Protein AF-A0A933NDQ2-F1 (afdb_monomer)

Foldseek 3Di:
DDDDDDDDDDDDDDDDDDDDDDDDDDDDDDDDDDDDDDDDDDDDDDDPPDDDDPVVVVVVVVVPDDPVVCVVVVVPPPPDDPQDQFDVLFDGEPLVLLQFKFQQAAQLQLLRQQLSLQCQLAVACEDVFHLFPHWDDDPFFIWTAFPQGDTDTFGPVLLVLLLVLRRMGGDHPVSVSSSSVLLSLLLRLCQQQPPPPDDPPSDDSNNSSVSSRRHDDNQRNNLSSVQQLQKAWDDLVCLLHAQWKWFAASRGIWTGGNQWTRDRSDTHHHPPPPSPTPTMIGGHGPVRSVVCVPRGRPDDRDDPGDPPPPPPD

Mean predicted aligned error: 15.54 Å

Sequence (313 aa):
MMRISSSSRQPAALQGTEGASVAREPSQTSTTGLEIPPQRVEHPVVDTHTTRHPLEAMWSYAQKASPVAAVVLGTTLLFCGCATKPLPGGVAPNVAIVKSWSQGQAGNCVTVASLKAAQTVFPELAGTNGVLAACSEDAAGFDIVMRDGFACRVTKDEVKVAGRESGFNVWSKDKSKNAVLLYAACAKRAQVEGNDSAGPNEMDFKKACRSLNDGEWEEEGLSRLGLAALCRSIEIGDAKKYSAVVVCNGTHAWFVTGGYGDTYGMIRELGKERWNAYSATALLTPEQAAANPKAEPVFAPLPPPSPNIPHNF

Structure (mmCIF, N/CA/C/O backbone):
data_AF-A0A933NDQ2-F1
#
_entry.id   AF-A0A933NDQ2-F1
#
loop_
_atom_site.group_PDB
_atom_site.id
_atom_site.type_symbol
_atom_site.label_atom_id
_atom_site.label_alt_id
_atom_site.label_comp_id
_atom_site.label_asym_id
_atom_site.label_entity_id
_atom_site.label_seq_id
_atom_site.pdbx_PDB_ins_code
_atom_site.Cartn_x
_atom_site.Cartn_y
_atom_site.Cartn_z
_atom_site.occupancy
_atom_site.B_iso_or_equiv
_atom_site.auth_seq_id
_atom_site.auth_comp_id
_atom_site.auth_asym_id
_atom_site.auth_atom_id
_atom_site.pdbx_PDB_model_num
ATOM 1 N N . MET A 1 1 ? -30.717 7.293 -44.481 1.00 47.31 1 MET A N 1
ATOM 2 C CA . MET A 1 1 ? -30.609 8.534 -45.275 1.00 47.31 1 MET A CA 1
ATOM 3 C C . MET A 1 1 ? -31.152 9.677 -44.425 1.00 47.31 1 MET A C 1
ATOM 5 O O . MET A 1 1 ? -32.353 9.859 -44.381 1.00 47.31 1 MET A O 1
ATOM 9 N N . MET A 1 2 ? -30.293 10.362 -43.665 1.00 37.25 2 MET A N 1
ATOM 10 C CA . MET A 1 2 ? -30.538 11.705 -43.117 1.00 37.25 2 MET A CA 1
ATOM 11 C C . MET A 1 2 ? -29.222 12.200 -42.507 1.00 37.25 2 MET A C 1
ATOM 13 O O . MET A 1 2 ? -28.715 11.628 -41.548 1.00 37.25 2 MET A O 1
ATOM 17 N N . ARG A 1 3 ? -28.634 13.208 -43.156 1.00 40.09 3 ARG A N 1
ATOM 18 C CA . ARG A 1 3 ? -27.529 14.030 -42.656 1.00 40.09 3 ARG A CA 1
ATOM 19 C C . ARG A 1 3 ? -28.139 15.154 -41.829 1.00 40.09 3 ARG A C 1
ATOM 21 O O . ARG A 1 3 ? -29.050 15.795 -42.343 1.00 40.09 3 ARG A O 1
ATOM 28 N N . ILE A 1 4 ? -27.569 15.474 -40.671 1.00 44.88 4 ILE A N 1
ATOM 29 C CA . ILE A 1 4 ? -27.528 16.858 -40.182 1.00 44.88 4 ILE A CA 1
ATOM 30 C C . ILE A 1 4 ? -26.127 17.115 -39.618 1.00 44.88 4 ILE A C 1
ATOM 32 O O . ILE A 1 4 ? -25.535 16.273 -38.949 1.00 44.88 4 ILE A O 1
ATOM 36 N N . SER A 1 5 ? -25.596 18.260 -40.025 1.00 35.59 5 SER A N 1
ATOM 37 C CA . SER A 1 5 ? -24.213 18.705 -39.975 1.00 35.59 5 SER A CA 1
ATOM 38 C C . SER A 1 5 ? -23.957 19.624 -38.779 1.00 35.59 5 SER A C 1
ATOM 40 O O . SER A 1 5 ? -24.833 20.391 -38.397 1.00 35.59 5 SER A O 1
ATOM 42 N N . SER A 1 6 ? -22.721 19.555 -38.275 1.00 39.84 6 SER A N 1
ATOM 43 C CA . SER A 1 6 ? -21.846 20.636 -37.784 1.00 39.84 6 SER A CA 1
ATOM 44 C C . SER A 1 6 ? -22.440 21.865 -37.079 1.00 39.84 6 SER A C 1
ATOM 46 O O . SER A 1 6 ? -23.136 22.675 -37.688 1.00 39.84 6 SER A O 1
ATOM 48 N N . SER A 1 7 ? -21.909 22.157 -35.889 1.00 38.44 7 SER A N 1
ATOM 49 C CA . SER A 1 7 ? -21.669 23.542 -35.469 1.00 38.44 7 SER A CA 1
ATOM 50 C C . SER A 1 7 ? -20.389 23.645 -34.637 1.00 38.44 7 SER A C 1
ATOM 52 O O . SER A 1 7 ? -20.366 23.367 -33.442 1.00 38.44 7 SER A O 1
ATOM 54 N N . SER A 1 8 ? -19.330 24.082 -35.311 1.00 39.50 8 SER A N 1
ATOM 55 C CA . SER A 1 8 ? -18.086 24.630 -34.776 1.00 39.50 8 SER A CA 1
ATOM 56 C C . SER A 1 8 ? -18.310 26.022 -34.171 1.00 39.50 8 SER A C 1
ATOM 58 O O . SER A 1 8 ? -18.847 26.886 -34.865 1.00 39.50 8 SER A O 1
ATOM 60 N N . ARG A 1 9 ? -17.828 26.288 -32.948 1.00 34.75 9 ARG A N 1
ATOM 61 C CA . ARG A 1 9 ? -17.569 27.659 -32.458 1.00 34.75 9 ARG A CA 1
ATOM 62 C C . ARG A 1 9 ? -16.408 27.716 -31.457 1.00 34.75 9 ARG A C 1
ATOM 64 O O . ARG A 1 9 ? -16.578 27.461 -30.274 1.00 34.75 9 ARG A O 1
ATOM 71 N N . GLN A 1 10 ? -15.265 28.153 -31.962 1.00 34.84 10 GLN A N 1
ATOM 72 C CA . GLN A 1 10 ? -14.326 29.125 -31.380 1.00 34.84 10 GLN A CA 1
ATOM 73 C C . GLN A 1 10 ? -13.733 29.888 -32.592 1.00 34.84 10 GLN A C 1
ATOM 75 O O . GLN A 1 10 ? -13.830 29.336 -33.693 1.00 34.84 10 GLN A O 1
ATOM 80 N N . PRO A 1 11 ? -13.152 31.106 -32.485 1.00 45.28 11 PRO A N 1
ATOM 81 C CA . PRO A 1 11 ? -12.553 31.738 -31.300 1.00 45.28 11 PRO A CA 1
ATOM 82 C C . PRO A 1 11 ? -12.889 33.245 -31.131 1.00 45.28 11 PRO A C 1
ATOM 84 O O . PRO A 1 11 ? -13.514 33.863 -31.988 1.00 45.28 11 PRO A O 1
ATOM 87 N N . ALA A 1 12 ? -12.407 33.866 -30.050 1.00 37.03 12 ALA A N 1
ATOM 88 C CA . ALA A 1 12 ? -12.137 35.305 -30.028 1.00 37.03 12 ALA A CA 1
ATOM 89 C C . ALA A 1 12 ? -10.911 35.590 -29.151 1.00 37.03 12 ALA A C 1
ATOM 91 O O . ALA A 1 12 ? -10.874 35.248 -27.972 1.00 37.03 12 ALA A O 1
ATOM 92 N N . ALA A 1 13 ? -9.905 36.179 -29.790 1.00 33.22 13 ALA A N 1
ATOM 93 C CA . ALA A 1 13 ? -8.669 36.664 -29.208 1.00 33.22 13 ALA A CA 1
ATOM 94 C C . ALA A 1 13 ? -8.872 38.036 -28.551 1.00 33.22 13 ALA A C 1
ATOM 96 O O . ALA A 1 13 ? -9.654 38.848 -29.042 1.00 33.22 13 ALA A O 1
ATOM 97 N N . LEU A 1 14 ? -8.086 38.322 -27.513 1.00 37.88 14 LEU A N 1
ATOM 98 C CA . LEU A 1 14 ? -7.755 39.681 -27.094 1.00 37.88 14 LEU A CA 1
ATOM 99 C C . LEU A 1 14 ? -6.229 39.788 -26.972 1.00 37.88 14 LEU A C 1
ATOM 101 O O . LEU A 1 14 ? -5.605 39.161 -26.121 1.00 37.88 14 LEU A O 1
ATOM 105 N N . GLN A 1 15 ? -5.660 40.571 -27.889 1.00 34.38 15 GLN A N 1
ATOM 106 C CA . GLN A 1 15 ? -4.408 41.324 -27.740 1.00 34.38 15 GLN A CA 1
ATOM 107 C C . GLN A 1 15 ? -4.583 42.275 -26.533 1.00 34.38 15 GLN A C 1
ATOM 109 O O . GLN A 1 15 ? -5.704 42.694 -26.264 1.00 34.38 15 GLN A O 1
ATOM 114 N N . GLY A 1 16 ? -3.609 42.691 -25.732 1.00 32.28 16 GLY A N 1
ATOM 115 C CA . GLY A 1 16 ? -2.157 42.758 -25.832 1.00 32.28 16 GLY A CA 1
ATOM 116 C C . GLY A 1 16 ? -1.764 44.089 -25.177 1.00 32.28 16 GLY A C 1
ATOM 117 O O . GLY A 1 16 ? -2.329 45.109 -25.550 1.00 32.28 16 GLY A O 1
ATOM 118 N N . THR A 1 17 ? -0.839 44.101 -24.215 1.00 38.16 17 THR A N 1
ATOM 119 C CA . THR A 1 17 ? -0.106 45.322 -23.827 1.00 38.16 17 THR A CA 1
ATOM 120 C C . THR A 1 17 ? 1.299 44.967 -23.358 1.00 38.16 17 THR A C 1
ATOM 122 O O . THR A 1 17 ? 1.486 44.125 -22.480 1.00 38.16 17 THR A O 1
ATOM 125 N N . GLU A 1 18 ? 2.255 45.633 -23.995 1.00 34.28 18 GLU A N 1
ATOM 126 C CA . GLU A 1 18 ? 3.695 45.650 -23.768 1.00 34.28 18 GLU A CA 1
ATOM 127 C C . GLU A 1 18 ? 4.075 46.229 -22.393 1.00 34.28 18 GLU A C 1
ATOM 129 O O . GLU A 1 18 ? 3.337 47.025 -21.814 1.00 34.28 18 GLU A O 1
ATOM 134 N N . GLY A 1 19 ? 5.266 45.879 -21.894 1.00 33.41 19 GLY A N 1
ATOM 135 C CA . GLY A 1 19 ? 5.799 46.436 -20.647 1.00 33.41 19 GLY A CA 1
ATOM 136 C C . GLY A 1 19 ? 7.210 45.965 -20.287 1.00 33.41 19 GLY A C 1
ATOM 137 O O . GLY A 1 19 ? 7.375 45.170 -19.375 1.00 33.41 19 GLY A O 1
ATOM 138 N N . ALA A 1 20 ? 8.186 46.453 -21.055 1.00 35.50 20 ALA A N 1
ATOM 139 C CA . ALA A 1 20 ? 9.606 46.712 -20.768 1.00 35.50 20 ALA A CA 1
ATOM 140 C C . ALA A 1 20 ? 10.386 45.945 -19.666 1.00 35.50 20 ALA A C 1
ATOM 142 O O . ALA A 1 20 ? 10.082 45.961 -18.476 1.00 35.50 20 ALA A O 1
ATOM 143 N N . SER A 1 21 ? 11.541 45.436 -20.106 1.00 32.94 21 SER A N 1
ATOM 144 C CA . SER A 1 21 ? 12.694 44.953 -19.343 1.00 32.94 21 SER A CA 1
ATOM 145 C C . SER A 1 21 ? 13.352 46.009 -18.446 1.00 32.94 21 SER A C 1
ATOM 147 O O . SER A 1 21 ? 13.609 47.113 -18.922 1.00 32.94 21 SER A O 1
ATOM 149 N N . VAL A 1 22 ? 13.818 45.618 -17.254 1.00 37.53 22 VAL A N 1
ATOM 150 C CA . VAL A 1 22 ? 15.050 46.166 -16.653 1.00 37.53 22 VAL A CA 1
ATOM 151 C C . VAL A 1 22 ? 15.771 45.055 -15.885 1.00 37.53 22 VAL A C 1
ATOM 153 O O . VAL A 1 22 ? 15.263 44.525 -14.900 1.00 37.53 22 VAL A O 1
ATOM 156 N N . ALA A 1 23 ? 16.973 44.722 -16.352 1.00 37.06 23 ALA A N 1
ATOM 157 C CA . ALA A 1 23 ? 17.964 43.936 -15.634 1.00 37.06 23 ALA A CA 1
ATOM 158 C C . ALA A 1 23 ? 18.569 44.762 -14.484 1.00 37.06 23 ALA A C 1
ATOM 160 O O . ALA A 1 23 ? 18.854 45.949 -14.650 1.00 37.06 23 ALA A O 1
ATOM 161 N N . ARG A 1 24 ? 18.823 44.130 -13.335 1.00 34.03 24 ARG A N 1
ATOM 162 C CA . ARG A 1 24 ? 19.707 44.673 -12.296 1.00 34.03 24 ARG A CA 1
ATOM 163 C C . ARG A 1 24 ? 20.664 43.584 -11.826 1.00 34.03 24 ARG A C 1
ATOM 165 O O . ARG A 1 24 ? 20.261 42.623 -11.181 1.00 34.03 24 ARG A O 1
ATOM 172 N N . GLU A 1 25 ? 21.921 43.764 -12.208 1.00 37.59 25 GLU A N 1
ATOM 173 C CA . GLU A 1 25 ? 23.096 43.057 -11.704 1.00 37.59 25 GLU A CA 1
ATOM 174 C C . GLU A 1 25 ? 23.544 43.603 -10.326 1.00 37.59 25 GLU A C 1
ATOM 176 O O . GLU A 1 25 ? 23.042 44.643 -9.881 1.00 37.59 25 GLU A O 1
ATOM 181 N N . PRO A 1 26 ? 24.443 42.889 -9.617 1.00 39.03 26 PRO A N 1
ATOM 182 C CA . PRO A 1 26 ? 24.590 42.969 -8.169 1.00 39.03 26 PRO A CA 1
ATOM 183 C C . PRO A 1 26 ? 25.552 44.075 -7.719 1.00 39.03 26 PRO A C 1
ATOM 185 O O . PRO A 1 26 ? 26.643 44.241 -8.260 1.00 39.03 26 PRO A O 1
ATOM 188 N N . SER A 1 27 ? 25.188 44.792 -6.655 1.00 36.81 27 SER A N 1
ATOM 189 C CA . SER A 1 27 ? 26.090 45.729 -5.987 1.00 36.81 27 SER A CA 1
ATOM 190 C C . SER A 1 27 ? 26.982 45.001 -4.984 1.00 36.81 27 SER A C 1
ATOM 192 O O . SER A 1 27 ? 26.524 44.532 -3.941 1.00 36.81 27 SER A O 1
ATOM 194 N N . GLN A 1 28 ? 28.270 44.958 -5.310 1.00 34.09 28 GLN A N 1
ATOM 195 C CA . GLN A 1 28 ? 29.368 44.739 -4.382 1.00 34.09 28 GLN A CA 1
ATOM 196 C C . GLN A 1 28 ? 29.509 45.962 -3.465 1.00 34.09 28 GLN A C 1
ATOM 198 O O . GLN A 1 28 ? 29.555 47.094 -3.942 1.00 34.09 28 GLN A O 1
ATOM 203 N N . THR A 1 29 ? 29.649 45.741 -2.161 1.00 36.12 29 THR A N 1
ATOM 204 C CA . THR A 1 29 ? 30.231 46.729 -1.245 1.00 36.12 29 THR A CA 1
ATOM 205 C C . THR A 1 29 ? 31.307 46.049 -0.422 1.00 36.12 29 THR A C 1
ATOM 207 O O . THR A 1 29 ? 31.025 45.190 0.411 1.00 36.12 29 THR A O 1
ATOM 210 N N . SER A 1 30 ? 32.546 46.447 -0.701 1.00 31.17 30 SER A N 1
ATOM 211 C CA . SER A 1 30 ? 33.725 46.202 0.111 1.00 31.17 30 SER A CA 1
ATOM 212 C C . SER A 1 30 ? 33.663 47.039 1.386 1.00 31.17 30 SER A C 1
ATOM 214 O O . SER A 1 30 ? 33.496 48.258 1.311 1.00 31.17 30 SER A O 1
ATOM 216 N N . THR A 1 31 ? 33.901 46.421 2.535 1.00 36.78 31 THR A N 1
ATOM 217 C CA . THR A 1 31 ? 34.380 47.122 3.726 1.00 36.78 31 THR A CA 1
ATOM 218 C C . THR A 1 31 ? 35.694 46.505 4.178 1.00 36.78 31 THR A C 1
ATOM 220 O O . THR A 1 31 ? 35.915 45.298 4.140 1.00 36.78 31 THR A O 1
ATOM 223 N N . THR A 1 32 ? 36.586 47.426 4.495 1.00 36.44 32 THR A N 1
ATOM 224 C CA . THR A 1 32 ? 38.011 47.335 4.787 1.00 36.44 32 THR A CA 1
ATOM 225 C C . THR A 1 32 ? 38.341 46.487 6.008 1.00 36.44 32 THR A C 1
ATOM 227 O O . THR A 1 32 ? 37.575 46.426 6.967 1.00 36.44 32 THR A O 1
ATOM 230 N N . GLY A 1 33 ? 39.522 45.869 5.958 1.00 30.44 33 GLY A N 1
ATOM 231 C CA . GLY A 1 33 ? 40.026 44.950 6.963 1.00 30.44 33 GLY A CA 1
ATOM 232 C C . GLY A 1 33 ? 40.579 45.619 8.221 1.00 30.44 33 GLY A C 1
ATOM 233 O O . GLY A 1 33 ? 41.045 46.757 8.214 1.00 30.44 33 GLY A O 1
ATOM 234 N N . LEU A 1 34 ? 40.557 44.829 9.288 1.00 34.75 34 LEU A N 1
ATOM 235 C CA . LEU A 1 34 ? 41.397 44.946 10.471 1.00 34.75 34 LEU A CA 1
ATOM 236 C C . LEU A 1 34 ? 41.815 43.507 10.805 1.00 34.75 34 LEU A C 1
ATOM 238 O O . LEU A 1 34 ? 41.015 42.715 11.298 1.00 34.75 34 LEU A O 1
ATOM 242 N N . GLU A 1 35 ? 43.038 43.147 10.416 1.00 33.38 35 GLU A N 1
ATOM 243 C CA . GLU A 1 35 ? 43.649 41.848 10.702 1.00 33.38 35 GLU A CA 1
ATOM 244 C C . GLU A 1 35 ? 44.031 41.764 12.185 1.00 33.38 35 GLU A C 1
ATOM 246 O O . GLU A 1 35 ? 44.753 42.614 12.706 1.00 33.38 35 GLU A O 1
ATOM 251 N N . ILE A 1 36 ? 43.570 40.708 12.857 1.00 43.03 36 ILE A N 1
ATOM 252 C CA . ILE A 1 36 ? 44.042 40.277 14.176 1.00 43.03 36 ILE A CA 1
ATOM 253 C C . ILE A 1 36 ? 44.650 38.876 13.980 1.00 43.03 36 ILE A C 1
ATOM 255 O O . ILE A 1 36 ? 43.980 38.014 13.406 1.00 43.03 36 ILE A O 1
ATOM 259 N N . PRO A 1 37 ? 45.899 38.620 14.410 1.00 43.16 37 PRO A N 1
ATOM 260 C CA . PRO A 1 37 ? 46.571 37.343 14.173 1.00 43.16 37 PRO A CA 1
ATOM 261 C C . PRO A 1 37 ? 45.914 36.191 14.960 1.00 43.16 37 PRO A C 1
ATOM 263 O O . PRO A 1 37 ? 45.494 36.392 16.104 1.00 43.16 37 PRO A O 1
ATOM 266 N N . PRO A 1 38 ? 45.840 34.969 14.397 1.00 40.19 38 PRO A N 1
ATOM 267 C CA . PRO A 1 38 ? 45.177 33.848 15.052 1.00 40.19 38 PRO A CA 1
ATOM 268 C C . PRO A 1 38 ? 45.997 33.326 16.237 1.00 40.19 38 PRO A C 1
ATOM 270 O O . PRO A 1 38 ? 47.157 32.934 16.099 1.00 40.19 38 PRO A O 1
ATOM 273 N N . GLN A 1 39 ? 45.363 33.272 17.410 1.00 37.03 39 GLN A N 1
ATOM 274 C CA . GLN A 1 39 ? 45.890 32.547 18.559 1.00 37.03 39 GLN A CA 1
ATOM 275 C C . GLN A 1 39 ? 45.707 31.040 18.353 1.00 37.03 39 GLN A C 1
ATOM 277 O O . GLN A 1 39 ? 44.600 30.540 18.160 1.00 37.03 39 GLN A O 1
ATOM 282 N N . ARG A 1 40 ? 46.830 30.323 18.393 1.00 33.00 40 ARG A N 1
ATOM 283 C CA . ARG A 1 40 ? 46.923 28.865 18.337 1.00 33.00 40 ARG A CA 1
ATOM 284 C C . ARG A 1 40 ? 46.415 28.279 19.657 1.00 33.00 40 ARG A C 1
ATOM 286 O O . ARG A 1 40 ? 47.138 28.289 20.648 1.00 33.00 40 ARG A O 1
ATOM 293 N N . VAL A 1 41 ? 45.185 27.773 19.667 1.00 39.03 41 VAL A N 1
ATOM 294 C CA . VAL A 1 41 ? 44.678 26.922 20.751 1.00 39.03 41 VAL A CA 1
ATOM 295 C C . VAL A 1 41 ? 44.947 25.474 20.355 1.00 39.03 41 VAL A C 1
ATOM 297 O O . VAL A 1 41 ? 44.399 24.972 19.375 1.00 39.03 41 VAL A O 1
ATOM 300 N N . GLU A 1 42 ? 45.849 24.817 21.079 1.00 37.03 42 GLU A N 1
ATOM 301 C CA . GLU A 1 42 ? 46.116 23.390 20.925 1.00 37.03 42 GLU A CA 1
ATOM 302 C C . GLU A 1 42 ? 44.920 22.596 21.467 1.00 37.03 42 GLU A C 1
ATOM 304 O O . GLU A 1 42 ? 44.635 22.611 22.663 1.00 37.03 42 GLU A O 1
ATOM 309 N N . HIS A 1 43 ? 44.197 21.916 20.575 1.00 35.91 43 HIS A N 1
ATOM 310 C CA . HIS A 1 43 ? 43.203 20.918 20.958 1.00 35.91 43 HIS A CA 1
ATOM 311 C C . HIS A 1 43 ? 43.875 19.541 21.062 1.00 35.91 43 HIS A C 1
ATOM 313 O O . HIS A 1 43 ? 44.646 19.179 20.168 1.00 35.91 43 HIS A O 1
ATOM 319 N N . PRO A 1 44 ? 43.590 18.756 22.116 1.00 35.22 44 PRO A N 1
ATOM 320 C CA . PRO A 1 44 ? 44.134 17.415 22.249 1.00 35.22 44 PRO A CA 1
ATOM 321 C C . PRO A 1 44 ? 43.625 16.520 21.114 1.00 35.22 44 PRO A C 1
ATOM 323 O O . PRO A 1 44 ? 42.431 16.479 20.814 1.00 35.22 44 PRO A O 1
ATOM 326 N N . VAL A 1 45 ? 44.561 15.804 20.493 1.00 36.78 45 VAL A N 1
ATOM 327 C CA . VAL A 1 45 ? 44.305 14.761 19.498 1.00 36.78 45 VAL A CA 1
ATOM 328 C C . VAL A 1 45 ? 43.486 13.657 20.166 1.00 36.78 45 VAL A C 1
ATOM 330 O O . VAL A 1 45 ? 43.968 12.984 21.074 1.00 36.78 45 VAL A O 1
ATOM 333 N N . VAL A 1 46 ? 42.234 13.495 19.738 1.00 36.72 46 VAL A N 1
ATOM 334 C CA . VAL A 1 46 ? 41.388 12.360 20.120 1.00 36.72 46 VAL A CA 1
ATOM 335 C C . VAL A 1 46 ? 41.537 11.293 19.040 1.00 36.72 46 VAL A C 1
ATOM 337 O O . VAL A 1 46 ? 41.181 11.523 17.884 1.00 36.72 46 VAL A O 1
ATOM 340 N N . ASP A 1 47 ? 42.079 10.140 19.429 1.00 32.78 47 ASP A N 1
ATOM 341 C CA . ASP A 1 47 ? 42.182 8.938 18.601 1.00 32.78 47 ASP A CA 1
ATOM 342 C C . ASP A 1 47 ? 40.811 8.545 18.027 1.00 32.78 47 ASP A C 1
ATOM 344 O O . ASP A 1 47 ? 39.846 8.298 18.752 1.00 32.78 47 ASP A O 1
ATOM 348 N N . THR A 1 48 ? 40.720 8.463 16.699 1.00 40.91 48 THR A N 1
ATOM 349 C CA . THR A 1 48 ? 39.488 8.167 15.947 1.00 40.91 48 THR A CA 1
ATOM 350 C C . THR A 1 48 ? 39.350 6.684 15.606 1.00 40.91 48 THR A C 1
ATOM 352 O O . THR A 1 48 ? 38.965 6.318 14.497 1.00 40.91 48 THR A O 1
ATOM 355 N N . HIS A 1 49 ? 39.585 5.802 16.578 1.00 38.94 49 HIS A N 1
ATOM 356 C CA . HIS A 1 49 ? 39.227 4.394 16.429 1.00 38.94 49 HIS A CA 1
ATOM 357 C C . HIS A 1 49 ? 38.289 3.924 17.543 1.00 38.94 49 HIS A C 1
ATOM 359 O O . HIS A 1 49 ? 38.650 3.853 18.714 1.00 38.94 49 HIS A O 1
ATOM 365 N N . THR A 1 50 ? 37.099 3.485 17.112 1.00 42.88 50 THR A N 1
ATOM 366 C CA . THR A 1 50 ? 36.059 2.746 17.859 1.00 42.88 50 THR A CA 1
ATOM 367 C C . THR A 1 50 ? 34.961 3.584 18.533 1.00 42.88 50 THR A C 1
ATOM 369 O O . THR A 1 50 ? 34.782 3.558 19.748 1.00 42.88 50 THR A O 1
ATOM 372 N N . THR A 1 51 ? 34.109 4.248 17.748 1.00 37.69 51 THR A N 1
ATOM 373 C CA . THR A 1 51 ? 32.773 4.651 18.222 1.00 37.69 51 THR A CA 1
ATOM 374 C C . THR A 1 51 ? 31.850 3.430 18.263 1.00 37.69 51 THR A C 1
ATOM 376 O O . THR A 1 51 ? 31.171 3.098 17.293 1.00 37.69 51 THR A O 1
ATOM 379 N N . ARG A 1 52 ? 31.816 2.729 19.405 1.00 42.97 52 ARG A N 1
ATOM 380 C CA . ARG A 1 52 ? 30.714 1.798 19.697 1.00 42.97 52 ARG A CA 1
ATOM 381 C C . ARG A 1 52 ? 29.413 2.591 19.821 1.00 42.97 52 ARG A C 1
ATOM 383 O O . ARG A 1 52 ? 29.378 3.652 20.441 1.00 42.97 52 ARG A O 1
ATOM 390 N N . HIS A 1 53 ? 28.350 2.065 19.219 1.00 48.62 53 HIS A N 1
ATOM 391 C CA . HIS A 1 53 ? 27.010 2.642 19.262 1.00 48.62 53 HIS A CA 1
ATOM 392 C C . HIS A 1 53 ? 26.554 2.821 20.728 1.00 48.62 53 HIS A C 1
ATOM 394 O O . HIS A 1 53 ? 26.781 1.914 21.534 1.00 48.62 53 HIS A O 1
ATOM 400 N N . PRO A 1 54 ? 25.885 3.929 21.106 1.00 47.78 54 PRO A N 1
ATOM 401 C CA . PRO A 1 54 ? 25.495 4.199 22.498 1.00 47.78 54 PRO A CA 1
ATOM 402 C C . PRO A 1 54 ? 24.652 3.083 23.146 1.00 47.78 54 PRO A C 1
ATOM 404 O O . PRO A 1 54 ? 24.690 2.908 24.361 1.00 47.78 54 PRO A O 1
ATOM 407 N N . LEU A 1 55 ? 23.971 2.258 22.343 1.00 48.31 55 LEU A N 1
ATOM 408 C CA . LEU A 1 55 ? 23.231 1.082 22.824 1.00 48.31 55 LEU A CA 1
ATOM 409 C C . LEU A 1 55 ? 24.131 -0.082 23.284 1.00 48.31 55 LEU A C 1
ATOM 411 O O . LEU A 1 55 ? 23.761 -0.799 24.211 1.00 48.31 55 LEU A O 1
ATOM 415 N N . GLU A 1 56 ? 25.324 -0.260 22.710 1.00 45.84 56 GLU A N 1
ATOM 416 C CA . GLU A 1 56 ? 26.240 -1.332 23.135 1.00 45.84 56 GLU A CA 1
ATOM 417 C C . GLU A 1 56 ? 26.957 -1.001 24.449 1.00 45.84 56 GLU A C 1
ATOM 419 O O . GLU A 1 56 ? 27.194 -1.883 25.279 1.00 45.84 56 GLU A O 1
ATOM 424 N N . ALA A 1 57 ? 27.247 0.283 24.685 1.00 49.91 57 ALA A N 1
ATOM 425 C CA . ALA A 1 57 ? 27.777 0.752 25.963 1.00 49.91 57 ALA A CA 1
ATOM 426 C C . ALA A 1 57 ? 26.762 0.550 27.105 1.00 49.91 57 ALA A C 1
ATOM 428 O O . ALA A 1 57 ? 27.141 0.158 28.211 1.00 49.91 57 ALA A O 1
ATOM 4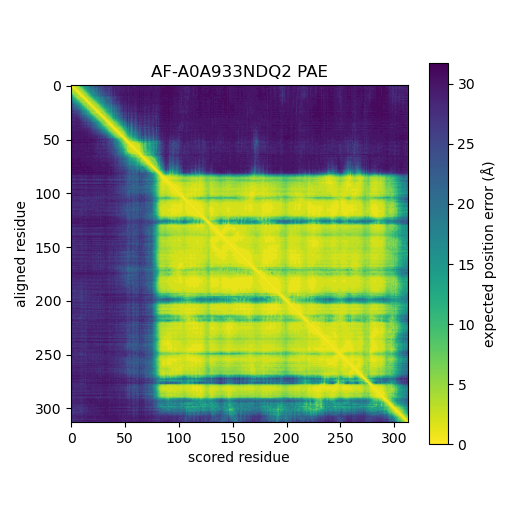29 N N . MET A 1 58 ? 25.468 0.734 26.820 1.00 46.31 58 MET A N 1
ATOM 430 C CA . MET A 1 58 ? 24.386 0.477 27.774 1.00 46.31 58 MET A CA 1
ATOM 431 C C . MET A 1 58 ? 24.220 -1.018 28.087 1.00 46.31 58 MET A C 1
ATOM 433 O O . MET A 1 58 ? 24.016 -1.377 29.248 1.00 46.31 58 MET A O 1
ATOM 437 N N . TRP A 1 59 ? 24.379 -1.902 27.096 1.00 43.12 59 TRP A N 1
ATOM 438 C CA . TRP A 1 59 ? 24.278 -3.354 27.302 1.00 43.12 59 TRP A CA 1
ATOM 439 C C . TRP A 1 59 ? 25.417 -3.910 28.175 1.00 43.12 59 TRP A C 1
ATOM 441 O O . TRP A 1 59 ? 25.185 -4.707 29.084 1.00 43.12 59 TRP A O 1
ATOM 451 N N . SER A 1 60 ? 26.643 -3.413 27.976 1.00 46.47 60 SER A N 1
ATOM 452 C CA . SER A 1 60 ? 27.811 -3.736 28.814 1.00 46.47 60 SER A CA 1
ATOM 453 C C . SER A 1 60 ? 27.634 -3.309 30.281 1.00 46.47 60 SER A C 1
ATOM 455 O O . SER A 1 60 ? 28.183 -3.941 31.186 1.00 46.47 60 SER A O 1
ATOM 457 N N . TYR A 1 61 ? 26.882 -2.234 30.533 1.00 43.47 61 TYR A N 1
ATOM 458 C CA . TYR A 1 61 ? 26.623 -1.736 31.885 1.00 43.47 61 TYR A CA 1
ATOM 459 C C . TYR A 1 61 ? 25.523 -2.544 32.595 1.00 43.47 61 TYR A C 1
ATOM 461 O O . TYR A 1 61 ? 25.658 -2.869 33.775 1.00 43.47 61 TYR A O 1
ATOM 469 N N . ALA A 1 62 ? 24.479 -2.955 31.866 1.00 47.03 62 ALA A N 1
ATOM 470 C CA . ALA A 1 62 ? 23.380 -3.765 32.399 1.00 47.03 62 ALA A CA 1
ATOM 471 C C . ALA A 1 62 ? 23.822 -5.171 32.850 1.00 47.03 62 ALA A C 1
ATOM 473 O O . ALA A 1 62 ? 23.292 -5.697 33.824 1.00 47.03 62 ALA A O 1
ATOM 474 N N . GLN A 1 63 ? 24.837 -5.756 32.204 1.00 48.97 63 GLN A N 1
ATOM 475 C CA . GLN A 1 63 ? 25.387 -7.064 32.588 1.00 48.97 63 GLN A CA 1
ATOM 476 C C . GLN A 1 63 ? 26.256 -7.032 33.858 1.00 48.97 63 GLN A C 1
ATOM 478 O O . GLN A 1 63 ? 26.546 -8.085 34.421 1.00 48.97 63 GLN A O 1
ATOM 483 N N . LYS A 1 64 ? 26.683 -5.847 34.316 1.00 50.09 64 LYS A N 1
ATOM 484 C CA . LYS A 1 64 ? 27.575 -5.679 35.479 1.00 50.09 64 LYS A CA 1
ATOM 485 C C . LYS A 1 64 ? 26.879 -5.127 36.724 1.00 50.09 64 LYS A C 1
ATOM 487 O O . LYS A 1 64 ? 27.521 -4.986 37.763 1.00 50.09 64 LYS A O 1
ATOM 492 N N . ALA A 1 65 ? 25.592 -4.799 36.641 1.00 46.66 65 ALA A N 1
ATOM 493 C CA . ALA A 1 65 ? 24.857 -4.213 37.751 1.00 46.66 65 ALA A CA 1
ATOM 494 C C . ALA A 1 65 ? 24.231 -5.299 38.648 1.00 46.66 65 ALA A C 1
ATOM 496 O O . ALA A 1 65 ? 23.653 -6.270 38.166 1.00 46.66 65 ALA A O 1
ATOM 497 N N . SER A 1 66 ? 24.344 -5.119 39.968 1.00 49.44 66 SER A N 1
ATOM 498 C CA . SER A 1 66 ? 23.693 -5.960 40.985 1.00 49.44 66 SER A CA 1
ATOM 499 C C . SER A 1 66 ? 22.177 -6.076 40.729 1.00 49.44 66 SER A C 1
ATOM 501 O O . SER A 1 66 ? 21.575 -5.094 40.283 1.00 49.44 66 SER A O 1
ATOM 503 N N . PRO A 1 67 ? 21.526 -7.215 41.053 1.00 51.38 67 PRO A N 1
ATOM 504 C CA . PRO A 1 67 ? 20.094 -7.443 40.815 1.00 51.38 67 PRO A CA 1
ATOM 505 C C . PRO A 1 67 ? 19.161 -6.367 41.402 1.00 51.38 67 PRO A C 1
ATOM 507 O O . PRO A 1 67 ? 18.032 -6.220 40.943 1.00 51.38 67 PRO A O 1
ATOM 510 N N . VAL A 1 68 ? 19.631 -5.552 42.352 1.00 47.62 68 VAL A N 1
ATOM 511 C CA . VAL A 1 68 ? 18.871 -4.420 42.911 1.00 47.62 68 VAL A CA 1
ATOM 512 C C . VAL A 1 68 ? 18.841 -3.202 41.966 1.00 47.62 68 VAL A C 1
ATOM 514 O O . VAL A 1 68 ? 17.840 -2.492 41.902 1.00 47.62 68 VAL A O 1
ATOM 517 N N . ALA A 1 69 ? 19.884 -2.978 41.161 1.00 41.75 69 ALA A N 1
ATOM 518 C CA . ALA A 1 69 ? 19.930 -1.882 40.186 1.00 41.75 69 ALA A CA 1
ATOM 519 C C . ALA A 1 69 ? 19.063 -2.156 38.940 1.00 41.75 69 ALA A C 1
ATOM 521 O O . ALA A 1 69 ? 18.549 -1.218 38.329 1.00 41.75 69 ALA A O 1
ATOM 522 N N . ALA A 1 70 ? 18.832 -3.430 38.604 1.00 42.56 70 ALA A N 1
ATOM 523 C CA . ALA A 1 70 ? 17.946 -3.832 37.509 1.00 42.56 70 ALA A CA 1
ATOM 524 C C . ALA A 1 70 ? 16.472 -3.457 37.768 1.00 42.56 70 ALA A C 1
ATOM 526 O O . ALA A 1 70 ? 15.747 -3.130 36.832 1.00 42.56 70 ALA A O 1
ATOM 527 N N . VAL A 1 71 ? 16.039 -3.418 39.034 1.00 43.59 71 VAL A N 1
ATOM 528 C CA . VAL A 1 71 ? 14.666 -3.031 39.411 1.00 43.59 71 VAL A CA 1
ATOM 529 C C . VAL A 1 71 ? 14.462 -1.511 39.307 1.00 43.59 71 VAL A C 1
ATOM 531 O O . VAL A 1 71 ? 13.410 -1.048 38.869 1.00 43.59 71 VAL A O 1
ATOM 534 N N . VAL A 1 72 ? 15.490 -0.712 39.609 1.00 39.09 72 VAL A N 1
ATOM 535 C CA . VAL A 1 72 ? 15.418 0.759 39.513 1.00 39.09 72 VAL A CA 1
ATOM 536 C C . VAL A 1 72 ? 15.560 1.247 38.060 1.00 39.09 72 VAL A C 1
ATOM 538 O O . VAL A 1 72 ? 14.851 2.168 37.647 1.00 39.09 72 VAL A O 1
ATOM 541 N N . LEU A 1 73 ? 16.377 0.582 37.232 1.00 37.28 73 LEU A N 1
ATOM 542 C CA . LEU A 1 73 ? 16.425 0.844 35.783 1.00 37.28 73 LEU A CA 1
ATOM 543 C C . LEU A 1 73 ? 15.212 0.283 35.022 1.00 37.28 73 LEU A C 1
ATOM 545 O O . LEU A 1 73 ? 14.780 0.897 34.047 1.00 37.28 73 LEU A O 1
ATOM 549 N N . GLY A 1 74 ? 14.611 -0.816 35.492 1.00 35.22 74 GLY A N 1
ATOM 550 C CA . GLY A 1 74 ? 13.383 -1.381 34.919 1.00 35.22 74 GLY A CA 1
ATOM 551 C C . GLY A 1 74 ? 12.148 -0.490 35.092 1.00 35.22 74 GLY A C 1
ATOM 552 O O . GLY A 1 74 ? 11.210 -0.583 34.306 1.00 35.22 74 GLY A O 1
ATOM 553 N N . THR A 1 75 ? 12.172 0.429 36.061 1.00 37.06 75 THR A N 1
ATOM 554 C CA . THR A 1 75 ? 11.047 1.342 36.339 1.00 37.06 75 THR A CA 1
ATOM 555 C C . THR A 1 75 ? 11.235 2.735 35.713 1.00 37.06 75 THR A C 1
ATOM 557 O O . THR A 1 75 ? 10.286 3.511 35.634 1.00 37.06 75 THR A O 1
ATOM 560 N N . THR A 1 76 ? 12.427 3.050 35.186 1.00 34.72 76 THR A N 1
ATOM 561 C CA . THR A 1 76 ? 12.758 4.384 34.630 1.00 34.72 76 THR A CA 1
ATOM 562 C C . THR A 1 76 ? 12.866 4.398 33.092 1.00 34.72 76 THR A C 1
ATOM 564 O O . THR A 1 76 ? 13.091 5.441 32.488 1.00 34.72 76 THR A O 1
ATOM 567 N N . LEU A 1 77 ? 12.622 3.265 32.421 1.00 35.56 77 LEU A N 1
ATOM 568 C CA . LEU A 1 77 ? 12.539 3.153 30.951 1.00 35.56 77 LEU A CA 1
ATOM 569 C C . LEU A 1 77 ? 11.095 3.167 30.407 1.00 35.56 77 LEU A C 1
ATOM 571 O O . LEU A 1 77 ? 10.832 2.672 29.316 1.00 35.56 77 LEU A O 1
ATOM 575 N N . LEU A 1 78 ? 10.149 3.763 31.144 1.00 38.97 78 LEU A N 1
ATOM 576 C CA . LEU A 1 78 ? 8.735 3.873 30.743 1.00 38.97 78 LEU A CA 1
ATOM 577 C C . LEU A 1 78 ? 8.272 5.297 30.388 1.00 38.97 78 LEU A C 1
ATOM 579 O O . LEU A 1 78 ? 7.079 5.540 30.237 1.00 38.97 78 LEU A O 1
ATOM 583 N N . PHE A 1 79 ? 9.200 6.235 30.186 1.00 36.31 79 PHE A N 1
ATOM 584 C CA . PHE A 1 79 ? 8.883 7.619 29.817 1.00 36.31 79 PHE A CA 1
ATOM 585 C C . PHE A 1 79 ? 9.688 8.100 28.603 1.00 36.31 79 PHE A C 1
ATOM 587 O O . PHE A 1 79 ? 10.469 9.037 28.685 1.00 36.31 79 PHE A O 1
ATOM 594 N N . CYS A 1 80 ? 9.483 7.474 27.442 1.00 38.03 80 CYS A N 1
ATOM 595 C CA . CYS A 1 80 ? 9.636 8.165 26.154 1.00 38.03 80 CYS A CA 1
ATOM 596 C C . CYS A 1 80 ? 8.867 7.425 25.052 1.00 38.03 80 CYS A C 1
ATOM 598 O O . CYS A 1 80 ? 9.416 6.862 24.113 1.00 38.03 80 CYS A O 1
ATOM 600 N N . GLY A 1 81 ? 7.550 7.381 25.201 1.00 37.44 81 GLY A N 1
ATOM 601 C CA . GLY A 1 81 ? 6.658 6.856 24.185 1.00 37.44 81 GLY A CA 1
ATOM 602 C C . GLY A 1 81 ? 5.269 7.335 24.524 1.00 37.44 81 GLY A C 1
ATOM 603 O O . GLY A 1 81 ? 4.615 6.760 25.383 1.00 37.44 81 GLY A O 1
ATOM 604 N N . CYS A 1 82 ? 4.831 8.426 23.902 1.00 46.66 82 CYS A N 1
ATOM 605 C CA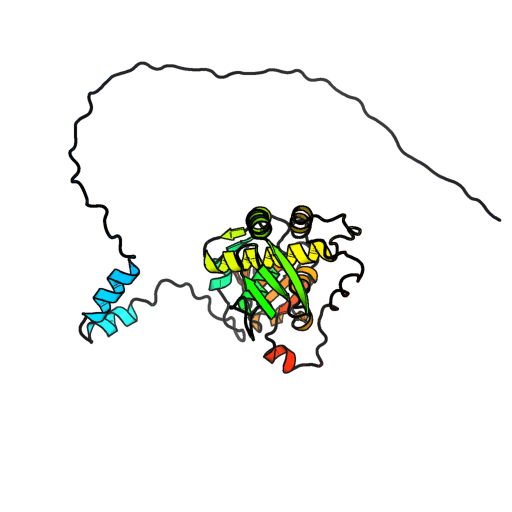 . CYS A 1 82 ? 3.435 8.840 23.951 1.00 46.66 82 CYS A CA 1
ATOM 606 C C . CYS A 1 82 ? 2.617 7.746 23.239 1.00 46.66 82 CYS A C 1
ATOM 608 O O . CYS A 1 82 ? 2.413 7.805 22.026 1.00 46.66 82 CYS A O 1
ATOM 610 N N . ALA A 1 83 ? 2.300 6.675 23.971 1.00 59.75 83 ALA A N 1
ATOM 611 C CA . ALA A 1 83 ? 1.464 5.580 23.529 1.00 59.75 83 ALA A CA 1
ATOM 612 C C . ALA A 1 83 ? 0.027 6.077 23.621 1.00 59.75 83 ALA A C 1
ATOM 614 O O . ALA A 1 83 ? -0.540 6.222 24.706 1.00 59.75 83 ALA A O 1
ATOM 615 N N . THR A 1 84 ? -0.535 6.421 22.472 1.00 78.62 84 THR A N 1
ATOM 616 C CA . THR A 1 84 ? -1.936 6.803 22.366 1.00 78.62 84 THR A CA 1
ATOM 617 C C . THR A 1 84 ? -2.777 5.602 22.802 1.00 78.62 84 THR A C 1
ATOM 619 O O . THR A 1 84 ? -2.640 4.513 22.244 1.00 78.62 84 THR A O 1
ATOM 622 N N . LYS A 1 85 ? -3.578 5.760 23.861 1.00 87.50 85 LYS A N 1
ATOM 623 C CA . LYS A 1 85 ? -4.402 4.669 24.403 1.00 87.50 85 LYS A CA 1
ATOM 624 C C . LYS A 1 85 ? -5.495 4.275 23.395 1.00 87.50 85 LYS A C 1
ATOM 626 O O . LYS A 1 85 ? -5.921 5.135 22.630 1.00 87.50 85 LYS A O 1
ATOM 631 N N . PRO A 1 86 ? -5.982 3.021 23.404 1.00 91.75 86 PRO A N 1
ATOM 632 C CA . PRO A 1 86 ? -7.167 2.652 22.633 1.00 91.75 86 PRO A CA 1
ATOM 633 C C . PRO A 1 86 ? -8.367 3.533 23.003 1.00 91.75 86 PRO A C 1
ATOM 635 O O . PRO A 1 86 ? -8.573 3.846 24.181 1.00 91.75 86 PRO A O 1
ATOM 638 N N . LEU A 1 87 ? -9.185 3.889 22.013 1.00 90.25 87 LEU A N 1
ATOM 639 C CA . LEU A 1 87 ? -10.486 4.508 22.269 1.00 90.25 87 LEU A CA 1
ATOM 640 C C . LEU A 1 87 ? -11.436 3.501 22.947 1.00 90.25 87 LEU A C 1
ATOM 642 O O . LEU A 1 87 ? -11.267 2.292 22.773 1.00 90.25 87 LEU A O 1
ATOM 646 N N . PRO A 1 88 ? -12.469 3.955 23.684 1.00 91.69 88 PRO A N 1
ATOM 647 C CA . PRO A 1 88 ? -13.444 3.055 24.296 1.00 91.69 88 PRO A CA 1
ATOM 648 C C . PRO A 1 88 ? -14.070 2.079 23.283 1.00 91.69 88 PRO A C 1
ATOM 650 O O . PRO A 1 88 ? -14.712 2.491 22.306 1.00 91.69 88 PRO A O 1
ATOM 653 N N . GLY A 1 89 ? -13.874 0.779 23.534 1.00 90.75 89 GLY A N 1
ATOM 654 C CA . GLY A 1 89 ? -14.321 -0.317 22.665 1.00 90.75 89 GLY A CA 1
ATOM 655 C C . GLY A 1 89 ? -13.535 -0.464 21.356 1.00 90.75 89 GLY A C 1
ATOM 656 O O . GLY A 1 89 ? -14.027 -1.109 20.434 1.00 90.75 89 GLY A O 1
ATOM 657 N N . GLY A 1 90 ? -12.367 0.172 21.244 1.00 92.62 90 GLY A N 1
ATOM 658 C CA . GLY A 1 90 ? -11.488 0.108 20.081 1.00 92.62 90 GLY A CA 1
ATOM 659 C C . GLY A 1 90 ? -10.210 -0.692 20.327 1.00 92.62 90 GLY A C 1
ATOM 660 O O . GLY A 1 90 ? -9.885 -1.068 21.454 1.00 92.62 90 GLY A O 1
ATOM 661 N N . VAL A 1 91 ? -9.474 -0.938 19.247 1.00 94.62 91 VAL A N 1
ATOM 662 C CA . VAL A 1 91 ? -8.157 -1.586 19.283 1.00 94.62 91 VAL A CA 1
ATOM 663 C C . VAL A 1 91 ? -7.043 -0.562 19.514 1.00 94.62 91 VAL A C 1
ATOM 665 O O . VAL A 1 91 ? -7.234 0.643 19.343 1.00 94.62 91 VAL A O 1
ATOM 668 N N . ALA A 1 92 ? -5.861 -1.033 19.914 1.00 93.25 92 ALA A N 1
ATOM 669 C CA . ALA A 1 92 ? -4.704 -0.162 20.086 1.00 93.25 92 ALA A CA 1
ATOM 670 C C . ALA A 1 92 ? -4.233 0.422 18.738 1.00 93.25 92 ALA A C 1
ATOM 672 O O . ALA A 1 92 ? -4.114 -0.329 17.767 1.00 93.25 92 ALA A O 1
ATOM 673 N N . PRO A 1 93 ? -3.933 1.733 18.665 1.00 93.56 93 PRO A N 1
ATOM 674 C CA . PRO A 1 93 ? -3.411 2.342 17.449 1.00 93.56 93 PRO A CA 1
ATOM 675 C C . PRO A 1 93 ? -1.952 1.946 17.194 1.00 93.56 93 PRO A C 1
ATOM 677 O O . PRO A 1 93 ? -1.124 1.919 18.110 1.00 93.56 93 PRO A O 1
ATOM 680 N N . ASN A 1 94 ? -1.592 1.738 15.929 1.00 93.06 94 ASN A N 1
ATOM 681 C CA . ASN A 1 94 ? -0.205 1.556 15.512 1.00 93.06 94 ASN A CA 1
ATOM 682 C C . ASN A 1 94 ? 0.496 2.921 15.388 1.00 93.06 94 ASN A C 1
ATOM 684 O O . ASN A 1 94 ? 0.649 3.492 14.313 1.00 93.06 94 ASN A O 1
ATOM 688 N N . VAL A 1 95 ? 0.930 3.481 16.516 1.00 91.56 95 VAL A N 1
ATOM 689 C CA . VAL A 1 95 ? 1.611 4.791 16.539 1.00 91.56 95 VAL A CA 1
ATOM 690 C C . VAL A 1 95 ? 2.977 4.737 15.841 1.00 91.56 95 VAL A C 1
ATOM 692 O O . VAL A 1 95 ? 3.434 5.737 15.285 1.00 91.56 95 VAL A O 1
ATOM 695 N N . ALA A 1 96 ? 3.630 3.571 15.853 1.00 91.19 96 ALA A N 1
ATOM 696 C CA . ALA A 1 96 ? 4.953 3.391 15.269 1.00 91.19 96 ALA A CA 1
ATOM 697 C C . ALA A 1 96 ? 4.936 3.611 13.752 1.00 91.19 96 ALA A C 1
ATOM 699 O O . ALA A 1 96 ? 5.791 4.333 13.243 1.00 91.19 96 ALA A O 1
ATOM 700 N N . ILE A 1 97 ? 3.950 3.060 13.033 1.00 93.00 97 ILE A N 1
ATOM 701 C CA . ILE A 1 97 ? 3.854 3.265 11.582 1.00 93.00 97 ILE A CA 1
ATOM 702 C C . ILE A 1 97 ? 3.523 4.721 11.237 1.00 93.00 97 ILE A C 1
ATOM 704 O O . ILE A 1 97 ? 4.122 5.286 10.320 1.00 93.00 97 ILE A O 1
ATOM 708 N N . VAL A 1 98 ? 2.643 5.367 12.012 1.00 93.06 98 VAL A N 1
ATOM 709 C CA . VAL A 1 98 ? 2.271 6.778 11.814 1.00 93.06 98 VAL A CA 1
ATOM 710 C C . VAL A 1 98 ? 3.508 7.672 11.905 1.00 93.06 98 VAL A C 1
ATOM 712 O O . VAL A 1 98 ? 3.745 8.474 11.009 1.00 93.06 98 VAL A O 1
ATOM 715 N N . LYS A 1 99 ? 4.354 7.459 12.919 1.00 91.88 99 LYS A N 1
ATOM 716 C CA . LYS A 1 99 ? 5.565 8.261 13.166 1.00 91.88 99 LYS A CA 1
ATOM 717 C C . LYS A 1 99 ? 6.794 7.842 12.352 1.00 91.88 99 LYS A C 1
ATOM 719 O O . LYS A 1 99 ? 7.851 8.447 12.499 1.00 91.88 99 LYS A O 1
ATOM 724 N N . SER A 1 100 ? 6.701 6.790 11.540 1.00 92.31 100 SER A N 1
ATOM 725 C CA . SER A 1 100 ? 7.865 6.240 10.833 1.00 92.31 100 SER A CA 1
ATOM 726 C C . SER A 1 100 ? 8.173 6.956 9.516 1.00 92.31 100 SER A C 1
ATOM 728 O O . SER A 1 100 ? 9.339 7.150 9.169 1.00 92.31 100 SER A O 1
ATOM 730 N N . TRP A 1 101 ? 7.139 7.365 8.793 1.00 95.25 101 TRP A N 1
ATOM 731 C CA . TRP A 1 101 ? 7.209 8.115 7.542 1.00 95.25 101 TRP A CA 1
ATOM 732 C C . TRP A 1 101 ? 5.838 8.743 7.276 1.00 95.25 101 TRP A C 1
ATOM 734 O O . TRP A 1 101 ? 4.866 8.342 7.909 1.00 95.25 101 TRP A O 1
ATOM 744 N N . SER A 1 102 ? 5.715 9.720 6.388 1.00 94.94 102 SER A N 1
ATOM 745 C CA . SER A 1 102 ? 4.420 10.292 6.006 1.00 94.94 102 SER A CA 1
ATOM 746 C C . SER A 1 102 ? 4.439 10.826 4.580 1.00 94.94 102 SER A C 1
ATOM 748 O O . SER A 1 102 ? 5.483 10.872 3.925 1.00 94.94 102 SER A O 1
ATOM 750 N N . GLN A 1 103 ? 3.265 11.220 4.096 1.00 93.25 103 GLN A N 1
ATOM 751 C CA . GLN A 1 103 ? 3.132 11.975 2.861 1.00 93.25 103 GLN A CA 1
ATOM 752 C C . GLN A 1 103 ? 3.952 13.273 2.942 1.00 93.25 103 GLN A C 1
ATOM 754 O O . GLN A 1 103 ? 3.847 14.009 3.925 1.00 93.25 103 GLN A O 1
ATOM 759 N N . GLY A 1 104 ? 4.762 13.559 1.922 1.00 91.19 104 GLY A N 1
ATOM 760 C CA . GLY A 1 104 ? 5.498 14.826 1.811 1.00 91.19 104 GLY A CA 1
ATOM 761 C C . GLY A 1 104 ? 5.157 15.655 0.575 1.00 91.19 104 GLY A C 1
ATOM 762 O O . GLY A 1 104 ? 5.595 16.797 0.484 1.00 91.19 104 GLY A O 1
ATOM 763 N N . GLN A 1 105 ? 4.325 15.139 -0.330 1.00 86.69 105 GLN A N 1
ATOM 764 C CA . GLN A 1 105 ? 3.801 15.870 -1.485 1.00 86.69 105 GLN A CA 1
ATOM 765 C C . GLN A 1 105 ? 2.300 15.624 -1.641 1.00 86.69 105 GLN A C 1
ATOM 767 O O . GLN A 1 105 ? 1.802 14.590 -1.205 1.00 86.69 105 GLN A O 1
ATOM 772 N N . ALA A 1 106 ? 1.574 16.553 -2.259 1.00 87.00 106 ALA A N 1
ATOM 773 C CA . ALA A 1 106 ? 0.147 16.381 -2.530 1.00 87.00 106 ALA A CA 1
ATOM 774 C C . ALA A 1 106 ? -0.114 15.270 -3.569 1.00 87.00 106 ALA A C 1
ATOM 776 O O . ALA A 1 106 ? 0.764 14.940 -4.360 1.00 87.00 106 ALA A O 1
ATOM 777 N N . GLY A 1 107 ? -1.328 14.709 -3.553 1.00 88.81 107 GLY A N 1
ATOM 778 C CA . GLY A 1 107 ? -1.849 13.825 -4.606 1.00 88.81 107 GLY A CA 1
ATOM 779 C C . GLY A 1 107 ? -1.658 12.316 -4.406 1.00 88.81 107 GLY A C 1
ATOM 780 O O . GLY A 1 107 ? -2.487 11.551 -4.875 1.00 88.81 107 GLY A O 1
ATOM 781 N N . ASN A 1 108 ? -0.692 11.859 -3.603 1.00 92.62 108 ASN A N 1
ATOM 782 C CA . ASN A 1 108 ? -0.501 10.419 -3.327 1.00 92.62 108 ASN A CA 1
ATOM 783 C C . ASN A 1 108 ? -1.100 9.920 -2.006 1.00 92.62 108 ASN A C 1
ATOM 785 O O . ASN A 1 108 ? -0.654 8.922 -1.438 1.00 92.62 108 ASN A O 1
ATOM 789 N N . CYS A 1 109 ? -2.102 10.626 -1.484 1.00 93.88 109 CYS A N 1
ATOM 790 C CA . CYS A 1 109 ? -2.675 10.326 -0.174 1.00 93.88 109 CYS A CA 1
ATOM 791 C C . CYS A 1 109 ? -3.296 8.922 -0.083 1.00 93.88 109 CYS A C 1
ATOM 793 O O . CYS A 1 109 ? -3.107 8.249 0.930 1.00 93.88 109 CYS A O 1
ATOM 795 N N . VAL A 1 110 ? -3.961 8.446 -1.144 1.00 94.38 110 VAL A N 1
ATOM 796 C CA . VAL A 1 110 ? -4.532 7.089 -1.210 1.00 94.38 110 VAL A CA 1
ATOM 797 C C . VAL A 1 110 ? -3.435 6.035 -1.153 1.00 94.38 110 VAL A C 1
ATOM 799 O O . VAL A 1 110 ? -3.485 5.154 -0.289 1.00 94.38 110 VAL A O 1
ATOM 802 N N . THR A 1 111 ? -2.409 6.145 -2.002 1.00 95.50 111 THR A N 1
ATOM 803 C CA . THR A 1 111 ? -1.237 5.267 -1.938 1.00 95.50 111 THR A CA 1
ATOM 804 C C . THR A 1 111 ? -0.604 5.289 -0.544 1.00 95.50 111 THR A C 1
ATOM 806 O O . THR A 1 111 ? -0.422 4.232 0.056 1.00 95.50 111 THR A O 1
ATOM 809 N N . VAL A 1 112 ? -0.332 6.461 0.042 1.00 96.44 112 VAL A N 1
ATOM 810 C CA . VAL A 1 112 ? 0.265 6.568 1.390 1.00 96.44 112 VAL A CA 1
ATOM 811 C C . VAL A 1 112 ? -0.591 5.859 2.442 1.00 96.44 112 VAL A C 1
ATOM 813 O O . VAL A 1 112 ? -0.064 5.072 3.236 1.00 96.44 112 VAL A O 1
ATOM 816 N N . ALA A 1 113 ? -1.901 6.110 2.440 1.00 96.19 113 ALA A N 1
ATOM 817 C CA . ALA A 1 113 ? -2.825 5.496 3.381 1.00 96.19 113 ALA A CA 1
ATOM 818 C C . ALA A 1 113 ? -2.846 3.966 3.236 1.00 96.19 113 ALA A C 1
ATOM 820 O O . ALA A 1 113 ? -2.773 3.238 4.232 1.00 96.19 113 ALA A O 1
ATOM 821 N N . SER A 1 114 ? -2.853 3.487 1.993 1.00 96.81 114 SER A N 1
ATOM 822 C CA . SER A 1 114 ? -2.868 2.066 1.638 1.00 96.81 114 SER A CA 1
ATOM 823 C C . SER A 1 114 ? -1.582 1.352 2.048 1.00 96.81 114 SER A C 1
ATOM 825 O O . SER A 1 114 ? -1.638 0.289 2.666 1.00 96.81 114 SER A O 1
ATOM 827 N N . LEU A 1 115 ? -0.414 1.951 1.793 1.00 96.56 115 LEU A N 1
ATOM 828 C CA . LEU A 1 115 ? 0.876 1.397 2.211 1.00 96.56 115 LEU A CA 1
ATOM 829 C C . LEU A 1 115 ? 0.969 1.279 3.737 1.00 96.56 115 LEU A C 1
ATOM 831 O O . LEU A 1 115 ? 1.433 0.262 4.251 1.00 96.56 115 LEU A O 1
ATOM 835 N N . LYS A 1 116 ? 0.509 2.292 4.481 1.00 96.88 116 LYS A N 1
ATOM 836 C CA . LYS A 1 116 ? 0.501 2.250 5.953 1.00 96.88 116 LYS A CA 1
ATOM 837 C C . LYS A 1 116 ? -0.474 1.217 6.499 1.00 96.88 116 LYS A C 1
ATOM 839 O O . LYS A 1 116 ? -0.132 0.519 7.457 1.00 96.88 116 LYS A O 1
ATOM 844 N N . ALA A 1 117 ? -1.648 1.085 5.884 1.00 96.75 117 ALA A N 1
ATOM 845 C CA . ALA A 1 117 ? -2.595 0.028 6.211 1.00 96.75 117 ALA A CA 1
ATOM 846 C C . ALA A 1 117 ? -1.960 -1.353 5.995 1.00 96.75 117 ALA A C 1
ATOM 848 O O . ALA A 1 117 ? -1.930 -2.167 6.920 1.00 96.75 117 ALA A O 1
ATOM 849 N N . ALA A 1 118 ? -1.348 -1.573 4.830 1.00 96.12 118 ALA A N 1
ATOM 850 C CA . ALA A 1 118 ? -0.655 -2.812 4.501 1.00 96.12 118 ALA A CA 1
ATOM 851 C C . ALA A 1 118 ? 0.478 -3.124 5.490 1.00 96.12 118 ALA A C 1
ATOM 853 O O . ALA A 1 118 ? 0.508 -4.213 6.048 1.00 96.12 118 ALA A O 1
ATOM 854 N N . GLN A 1 119 ? 1.348 -2.157 5.798 1.00 95.00 119 GLN A N 1
ATOM 855 C CA . GLN A 1 119 ? 2.444 -2.321 6.766 1.00 95.00 119 GLN A CA 1
ATOM 856 C C . GLN A 1 119 ? 1.971 -2.505 8.220 1.00 95.00 119 GLN A C 1
ATOM 858 O O . GLN A 1 119 ? 2.757 -2.914 9.079 1.00 95.00 119 GLN A O 1
ATOM 863 N N . THR A 1 120 ? 0.713 -2.171 8.515 1.00 94.75 120 THR A N 1
ATOM 864 C CA . THR A 1 120 ? 0.096 -2.392 9.830 1.00 94.75 120 THR A CA 1
ATOM 865 C C . THR A 1 120 ? -0.440 -3.807 9.963 1.00 94.75 120 THR A C 1
ATOM 867 O O . THR A 1 120 ? -0.226 -4.433 10.998 1.00 94.75 120 THR A O 1
ATOM 870 N N . VAL A 1 121 ? -1.125 -4.302 8.931 1.00 94.44 121 VAL A N 1
ATOM 871 C CA . VAL A 1 121 ? -1.663 -5.671 8.894 1.00 94.44 121 VAL A CA 1
ATOM 872 C C . VAL A 1 121 ? -0.542 -6.689 8.686 1.00 94.44 121 VAL A C 1
ATOM 874 O O . VAL A 1 121 ? -0.535 -7.738 9.323 1.00 94.44 121 VAL A O 1
ATOM 877 N N . PHE A 1 122 ? 0.439 -6.341 7.855 1.00 92.75 122 PHE A N 1
ATOM 878 C CA . PHE A 1 122 ? 1.580 -7.169 7.495 1.00 92.75 122 PHE A CA 1
ATOM 879 C C . PHE A 1 122 ? 2.883 -6.414 7.805 1.00 92.75 122 PHE A C 1
ATOM 881 O O . PHE A 1 122 ? 3.409 -5.673 6.970 1.00 92.75 122 PHE A O 1
ATOM 888 N N . PRO A 1 123 ? 3.425 -6.545 9.027 1.00 83.56 123 PRO A N 1
ATOM 889 C CA . PRO A 1 123 ? 4.637 -5.826 9.419 1.00 83.56 123 PRO A CA 1
ATOM 890 C C . PRO A 1 123 ? 5.894 -6.299 8.671 1.00 83.56 123 PRO A C 1
ATOM 892 O O . PRO A 1 123 ? 6.884 -5.556 8.634 1.00 83.56 123 PRO A O 1
ATOM 895 N N . GLU A 1 124 ? 5.844 -7.501 8.089 1.00 81.56 124 GLU A N 1
ATOM 896 C CA . GLU A 1 124 ? 6.878 -8.108 7.250 1.00 81.56 124 GLU A CA 1
ATOM 897 C C . GLU A 1 124 ? 6.596 -7.879 5.757 1.00 81.56 124 GLU A C 1
ATOM 899 O O . GLU A 1 124 ? 5.449 -7.859 5.307 1.00 81.56 124 GLU A O 1
ATOM 904 N N . LEU A 1 125 ? 7.659 -7.698 4.970 1.00 76.00 125 LEU A N 1
ATOM 905 C CA . LEU A 1 125 ? 7.546 -7.411 3.536 1.00 76.00 125 LEU A CA 1
ATOM 906 C C . LEU A 1 125 ? 7.382 -8.680 2.682 1.00 76.00 125 LEU A C 1
ATOM 908 O O . LEU A 1 125 ? 6.732 -8.624 1.644 1.00 76.00 125 LEU A O 1
ATOM 912 N N . ALA A 1 126 ? 7.944 -9.806 3.129 1.00 67.12 126 ALA A N 1
ATOM 913 C CA . ALA A 1 126 ? 7.945 -11.099 2.446 1.00 67.12 126 ALA A CA 1
ATOM 914 C C . ALA A 1 126 ? 7.690 -12.233 3.454 1.00 67.12 126 ALA A C 1
ATOM 916 O O . ALA A 1 126 ? 8.092 -12.105 4.608 1.00 67.12 126 ALA A O 1
ATOM 917 N N . GLY A 1 127 ? 7.064 -13.334 3.021 1.00 63.12 127 GLY A N 1
ATOM 918 C CA . GLY A 1 127 ? 6.819 -14.529 3.845 1.00 63.12 127 GLY A CA 1
ATOM 919 C C . GLY A 1 127 ? 5.371 -15.022 3.773 1.00 63.12 127 GLY A C 1
ATOM 920 O O . GLY A 1 127 ? 4.574 -14.516 2.986 1.00 63.12 127 GLY A O 1
ATOM 921 N N . THR A 1 128 ? 4.998 -15.991 4.618 1.00 57.94 128 THR A N 1
ATOM 922 C CA . THR A 1 128 ? 3.626 -16.546 4.645 1.00 57.94 128 THR A CA 1
ATOM 923 C C . THR A 1 128 ? 2.567 -15.485 4.978 1.00 57.94 128 THR A C 1
ATOM 925 O O . THR A 1 128 ? 1.453 -15.546 4.459 1.00 57.94 128 THR A O 1
ATOM 928 N N . ASN A 1 129 ? 2.942 -14.462 5.758 1.00 70.31 129 ASN A N 1
ATOM 929 C CA . ASN A 1 129 ? 2.076 -13.369 6.214 1.00 70.31 129 ASN A CA 1
ATOM 930 C C . ASN A 1 129 ? 2.668 -11.975 5.901 1.00 70.31 129 ASN A C 1
ATOM 932 O O . ASN A 1 129 ? 2.572 -11.061 6.718 1.00 70.31 129 ASN A O 1
ATOM 936 N N . GLY A 1 130 ? 3.313 -11.810 4.741 1.00 89.00 130 GLY A N 1
ATOM 937 C CA . GLY A 1 130 ? 3.827 -10.514 4.277 1.00 89.00 130 GLY A CA 1
ATOM 938 C C . GLY A 1 130 ? 2.810 -9.684 3.482 1.00 89.00 130 GLY A C 1
ATOM 939 O O . GLY A 1 130 ? 1.776 -10.206 3.043 1.00 89.00 130 GLY A O 1
ATOM 940 N N . VAL A 1 131 ? 3.127 -8.395 3.266 1.00 92.75 131 VAL A N 1
ATOM 941 C CA . VAL A 1 131 ? 2.358 -7.520 2.352 1.00 92.75 131 VAL A CA 1
ATOM 942 C C . VAL A 1 131 ? 2.345 -8.124 0.949 1.00 92.75 131 VAL A C 1
ATOM 944 O O . VAL A 1 131 ? 1.287 -8.256 0.339 1.00 92.75 131 VAL A O 1
ATOM 947 N N . LEU A 1 132 ? 3.526 -8.505 0.456 1.00 93.38 132 LEU A N 1
ATOM 948 C CA . LEU A 1 132 ? 3.704 -9.230 -0.796 1.00 93.38 132 LEU A CA 1
ATOM 949 C C . LEU A 1 132 ? 3.649 -10.732 -0.499 1.00 93.38 132 LEU A C 1
ATOM 951 O O . LEU A 1 132 ? 4.152 -11.181 0.533 1.00 93.38 132 LEU A O 1
ATOM 955 N N . ALA A 1 133 ? 3.061 -11.513 -1.405 1.00 92.31 133 ALA A N 1
ATOM 956 C CA . ALA A 1 133 ? 3.045 -12.971 -1.285 1.00 92.31 133 ALA A CA 1
ATOM 957 C C . ALA A 1 133 ? 4.459 -13.557 -1.416 1.00 92.31 133 ALA A C 1
ATOM 959 O O . ALA A 1 133 ? 4.808 -14.503 -0.713 1.00 92.31 133 ALA A O 1
ATOM 960 N N . ALA A 1 134 ? 5.287 -12.966 -2.279 1.00 92.75 134 ALA A N 1
ATOM 961 C CA . ALA A 1 134 ? 6.712 -13.252 -2.364 1.00 92.75 134 ALA A CA 1
ATOM 962 C C . ALA A 1 134 ? 7.489 -12.003 -2.794 1.00 92.75 134 ALA A C 1
ATOM 964 O O . ALA A 1 134 ? 6.996 -11.181 -3.567 1.00 92.75 134 ALA A O 1
ATOM 965 N N . CYS A 1 135 ? 8.718 -11.874 -2.297 1.00 93.81 135 CYS A N 1
ATOM 966 C CA . CYS A 1 135 ? 9.672 -10.872 -2.753 1.00 93.81 135 CYS A CA 1
ATOM 967 C C . CYS A 1 135 ? 11.086 -11.438 -2.605 1.00 93.81 135 CYS A C 1
ATOM 969 O O . CYS A 1 135 ? 11.517 -11.709 -1.483 1.00 93.81 135 CYS A O 1
ATOM 971 N N . SER A 1 136 ? 11.805 -11.607 -3.713 1.00 93.50 136 SER A N 1
ATOM 972 C CA . SER A 1 136 ? 13.214 -12.016 -3.713 1.00 93.50 136 SER A CA 1
ATOM 973 C C . SER A 1 136 ? 14.087 -10.921 -4.298 1.00 93.50 136 SER A C 1
ATOM 975 O O . SER A 1 136 ? 13.779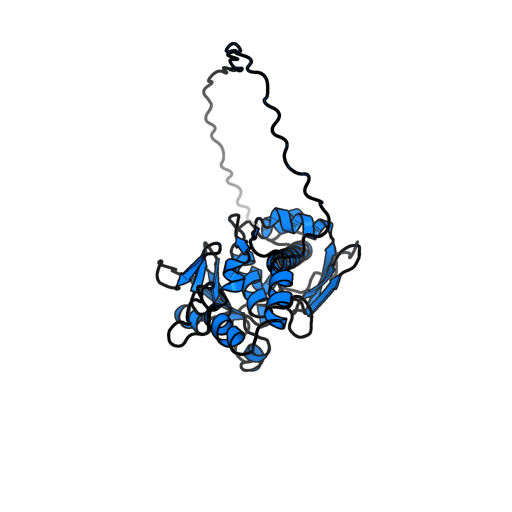 -10.353 -5.342 1.00 93.50 136 SER A O 1
ATOM 977 N N . GLU A 1 137 ? 15.183 -10.623 -3.610 1.00 94.62 137 GLU A N 1
ATOM 978 C CA . GLU A 1 137 ? 16.145 -9.605 -4.010 1.00 94.62 137 GLU A CA 1
ATOM 979 C C . GLU A 1 137 ? 17.360 -10.245 -4.689 1.00 94.62 137 GLU A C 1
ATOM 981 O O . GLU A 1 137 ? 17.918 -11.219 -4.184 1.00 94.62 137 GLU A O 1
ATOM 986 N N . ASP A 1 138 ? 17.810 -9.654 -5.793 1.00 95.56 138 ASP A N 1
ATOM 987 C CA . ASP A 1 138 ? 19.096 -9.962 -6.416 1.00 95.56 138 ASP A CA 1
ATOM 988 C C . ASP A 1 138 ? 19.876 -8.676 -6.753 1.00 95.56 138 ASP A C 1
ATOM 990 O O . ASP A 1 138 ? 19.501 -7.559 -6.368 1.00 95.56 138 ASP A O 1
ATOM 994 N N . ALA A 1 139 ? 20.994 -8.829 -7.469 1.00 96.00 139 ALA A N 1
ATOM 995 C CA . ALA A 1 139 ? 21.854 -7.713 -7.854 1.00 96.00 139 ALA A CA 1
ATOM 996 C C . ALA A 1 139 ? 21.156 -6.689 -8.770 1.00 96.00 139 ALA A C 1
ATOM 998 O O . ALA A 1 139 ? 21.479 -5.502 -8.714 1.00 96.00 139 ALA A O 1
ATOM 999 N N . ALA A 1 140 ? 20.200 -7.121 -9.594 1.00 94.75 140 ALA A N 1
ATOM 1000 C CA . ALA A 1 140 ? 19.528 -6.269 -10.570 1.00 94.75 140 ALA A CA 1
ATOM 1001 C C . ALA A 1 140 ? 18.221 -5.656 -10.033 1.00 94.75 140 ALA A C 1
ATOM 1003 O O . ALA A 1 140 ? 17.805 -4.588 -10.495 1.00 94.75 140 ALA A O 1
ATOM 1004 N N . GLY A 1 141 ? 17.591 -6.254 -9.019 1.00 97.19 141 GLY A N 1
ATOM 1005 C CA . GLY A 1 141 ? 16.322 -5.751 -8.506 1.00 97.19 141 GLY A CA 1
ATOM 1006 C C . GLY A 1 141 ? 15.614 -6.670 -7.521 1.00 97.19 141 GLY A C 1
ATOM 1007 O O . GLY A 1 141 ? 16.238 -7.262 -6.641 1.00 97.19 141 GLY A O 1
ATOM 1008 N N . PHE A 1 142 ? 14.292 -6.700 -7.657 1.00 97.06 142 PHE A N 1
ATOM 1009 C CA . PHE A 1 142 ? 13.349 -7.444 -6.837 1.00 97.06 142 PHE A CA 1
ATOM 1010 C C . PHE A 1 142 ? 12.339 -8.147 -7.745 1.00 97.06 142 PHE A C 1
ATOM 1012 O O . PHE A 1 142 ? 11.683 -7.480 -8.548 1.00 97.06 142 PHE A O 1
ATOM 1019 N N . ASP A 1 143 ? 12.189 -9.459 -7.596 1.00 96.56 143 ASP A N 1
ATOM 1020 C CA . ASP A 1 143 ? 11.054 -10.199 -8.153 1.00 96.56 143 ASP A CA 1
ATOM 1021 C C . ASP A 1 143 ? 9.940 -10.222 -7.117 1.00 96.56 143 ASP A C 1
ATOM 1023 O O . ASP A 1 143 ? 10.151 -10.643 -5.977 1.00 96.56 143 ASP A O 1
ATOM 1027 N N . ILE A 1 144 ? 8.767 -9.736 -7.503 1.00 95.56 144 ILE A N 1
ATOM 1028 C CA . ILE A 1 144 ? 7.635 -9.495 -6.615 1.00 95.56 144 ILE A CA 1
ATOM 1029 C C . ILE A 1 144 ? 6.438 -10.301 -7.098 1.00 95.56 144 ILE A C 1
ATOM 1031 O O . ILE A 1 144 ? 6.089 -10.260 -8.277 1.00 95.56 144 ILE A O 1
ATOM 1035 N N . VAL A 1 145 ? 5.768 -10.964 -6.158 1.00 95.00 145 VAL A N 1
ATOM 1036 C CA . VAL A 1 145 ? 4.441 -11.553 -6.344 1.00 95.00 145 VAL A CA 1
ATOM 1037 C C . VAL A 1 145 ? 3.499 -10.933 -5.317 1.00 95.00 145 VAL A C 1
ATOM 1039 O O . VAL A 1 145 ? 3.723 -11.032 -4.108 1.00 95.00 145 VAL A O 1
ATOM 1042 N N . MET A 1 146 ? 2.450 -10.272 -5.794 1.00 94.44 146 MET A N 1
ATOM 1043 C CA . MET A 1 146 ? 1.378 -9.708 -4.976 1.00 94.44 146 MET A CA 1
ATOM 1044 C C . MET A 1 146 ? 0.387 -10.796 -4.542 1.00 94.44 146 MET A C 1
ATOM 1046 O O . MET A 1 146 ? 0.378 -11.906 -5.074 1.00 94.44 146 MET A O 1
ATOM 1050 N N . ARG A 1 147 ? -0.458 -10.496 -3.549 1.00 91.94 147 ARG A N 1
ATOM 1051 C CA . ARG A 1 147 ? -1.368 -11.496 -2.954 1.00 91.94 147 ARG A CA 1
ATOM 1052 C C . ARG A 1 147 ? -2.524 -11.917 -3.863 1.00 91.94 147 ARG A C 1
ATOM 1054 O O . ARG A 1 147 ? -3.123 -12.958 -3.613 1.00 91.94 147 ARG A O 1
ATOM 1061 N N . ASP A 1 148 ? -2.800 -11.157 -4.914 1.00 92.50 148 ASP A N 1
ATOM 1062 C CA . ASP A 1 148 ? -3.751 -11.507 -5.972 1.00 92.50 148 ASP A CA 1
ATOM 1063 C C . ASP A 1 148 ? -3.102 -12.262 -7.147 1.00 92.50 148 ASP A C 1
ATOM 1065 O O . ASP A 1 148 ? -3.772 -12.570 -8.129 1.00 92.50 148 ASP A O 1
ATOM 1069 N N . GLY A 1 149 ? -1.809 -12.584 -7.046 1.00 92.88 149 GLY A N 1
ATOM 1070 C CA . GLY A 1 149 ? -1.065 -13.321 -8.063 1.00 92.88 149 GLY A CA 1
ATOM 1071 C C . GLY A 1 149 ? -0.402 -12.448 -9.127 1.00 92.88 149 GLY A C 1
ATOM 1072 O O . GLY A 1 149 ? 0.309 -12.996 -9.971 1.00 92.88 149 GLY A O 1
ATOM 1073 N N . PHE A 1 150 ? -0.563 -11.118 -9.091 1.00 93.81 150 PHE A N 1
ATOM 1074 C CA . PHE A 1 150 ? 0.190 -10.238 -9.985 1.00 93.81 150 PHE A CA 1
ATOM 1075 C C . PHE A 1 150 ? 1.694 -10.370 -9.714 1.00 93.81 150 PHE A C 1
ATOM 1077 O O . PHE A 1 150 ? 2.150 -10.195 -8.581 1.00 93.81 150 PHE A O 1
ATOM 1084 N N . ALA A 1 151 ? 2.468 -10.665 -10.756 1.00 95.00 151 ALA A N 1
ATOM 1085 C CA . ALA A 1 151 ? 3.912 -10.826 -10.670 1.00 95.00 151 ALA A CA 1
ATOM 1086 C C . ALA A 1 151 ? 4.624 -9.769 -11.514 1.00 95.00 151 ALA A C 1
ATOM 1088 O O . ALA A 1 151 ? 4.243 -9.502 -12.655 1.00 95.00 151 ALA A O 1
ATOM 1089 N N . CYS A 1 152 ? 5.679 -9.174 -10.965 1.00 94.94 152 CYS A N 1
ATOM 1090 C CA . CYS A 1 152 ? 6.494 -8.202 -11.681 1.00 94.94 152 CYS A CA 1
ATOM 1091 C C . CYS A 1 152 ? 7.932 -8.179 -11.171 1.00 94.94 152 CYS A C 1
ATOM 1093 O O . CYS A 1 152 ? 8.229 -8.633 -10.066 1.00 94.94 152 CYS A O 1
ATOM 1095 N N . ARG A 1 153 ? 8.817 -7.591 -11.975 1.00 96.69 153 ARG A N 1
ATOM 1096 C CA . ARG A 1 153 ? 10.182 -7.275 -11.569 1.00 96.69 153 ARG A CA 1
ATOM 1097 C C . ARG A 1 153 ? 10.344 -5.768 -11.430 1.00 96.69 153 ARG A C 1
ATOM 1099 O O . ARG A 1 153 ? 9.932 -5.014 -12.314 1.00 96.69 153 ARG A O 1
ATOM 1106 N N . VAL A 1 154 ? 10.950 -5.344 -10.326 1.00 97.81 154 VAL A N 1
ATOM 1107 C CA . VAL A 1 154 ? 11.297 -3.946 -10.045 1.00 97.81 154 VAL A CA 1
ATOM 1108 C C . VAL A 1 154 ? 12.811 -3.831 -9.957 1.00 97.81 154 VAL A C 1
ATOM 1110 O O . VAL A 1 154 ? 13.446 -4.469 -9.117 1.00 97.81 154 VAL A O 1
ATOM 1113 N N . THR A 1 155 ? 13.416 -3.015 -10.811 1.00 98.31 155 THR A N 1
ATOM 1114 C CA . THR A 1 155 ? 14.878 -2.839 -10.831 1.00 98.31 155 THR A CA 1
ATOM 1115 C C . THR A 1 155 ? 15.366 -1.950 -9.685 1.00 98.31 155 THR A C 1
ATOM 1117 O O . THR A 1 155 ? 14.613 -1.157 -9.113 1.00 98.31 155 THR A O 1
ATOM 1120 N N . LYS A 1 156 ? 16.665 -2.007 -9.357 1.00 97.69 156 LYS A N 1
ATOM 1121 C CA . LYS A 1 156 ? 17.254 -1.075 -8.372 1.00 97.69 156 LYS A CA 1
ATOM 1122 C C . LYS A 1 156 ? 17.083 0.390 -8.771 1.00 97.69 156 LYS A C 1
ATOM 1124 O O . LYS A 1 156 ? 16.904 1.239 -7.899 1.00 97.69 156 LYS A O 1
ATOM 1129 N N . ASP A 1 157 ? 17.142 0.698 -10.063 1.00 98.06 157 ASP A N 1
ATOM 1130 C CA . ASP A 1 157 ? 16.972 2.068 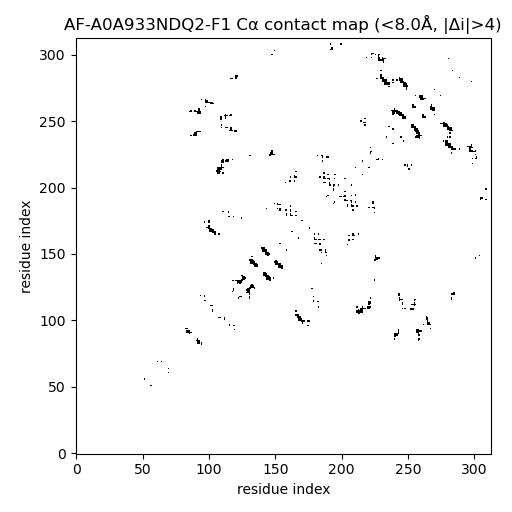-10.544 1.00 98.06 157 ASP A CA 1
ATOM 1131 C C . ASP A 1 157 ? 15.520 2.530 -10.449 1.00 98.06 157 ASP A C 1
ATOM 1133 O O . ASP A 1 157 ? 15.276 3.673 -10.064 1.00 98.06 157 ASP A O 1
ATOM 1137 N N . GLU A 1 158 ? 14.560 1.636 -10.663 1.00 98.44 158 GLU A N 1
ATOM 1138 C CA . GLU A 1 158 ? 13.143 1.907 -10.413 1.00 98.44 158 GLU A CA 1
ATOM 1139 C C . GLU A 1 158 ? 12.861 2.155 -8.935 1.00 98.44 158 GLU A C 1
ATOM 1141 O O . GLU A 1 158 ? 12.171 3.115 -8.612 1.00 98.44 158 GLU A O 1
ATOM 1146 N N . VAL A 1 159 ? 13.476 1.401 -8.018 1.00 98.06 159 VAL A N 1
ATOM 1147 C CA . VAL A 1 159 ? 13.382 1.699 -6.577 1.00 98.06 159 VAL A CA 1
ATOM 1148 C C . VAL A 1 159 ? 13.953 3.086 -6.255 1.00 98.06 159 VAL A C 1
ATOM 1150 O O . VAL A 1 159 ? 13.370 3.826 -5.462 1.00 98.06 159 VAL A O 1
ATOM 1153 N N . LYS A 1 160 ? 15.060 3.496 -6.891 1.00 97.25 160 LYS A N 1
ATOM 1154 C CA . LYS A 1 160 ? 15.601 4.859 -6.724 1.00 97.25 160 LYS A CA 1
ATOM 1155 C C . LYS A 1 160 ? 14.663 5.922 -7.302 1.00 97.25 160 LYS A C 1
ATOM 1157 O O . LYS A 1 160 ? 14.555 6.997 -6.718 1.00 97.25 160 LYS A O 1
ATOM 1162 N N . VAL A 1 161 ? 14.029 5.663 -8.449 1.00 98.12 161 VAL A N 1
ATOM 1163 C CA . VAL A 1 161 ? 13.021 6.558 -9.042 1.00 98.12 161 VAL A CA 1
ATOM 1164 C C . VAL A 1 161 ? 11.828 6.676 -8.101 1.00 98.12 161 VAL A C 1
ATOM 1166 O O . VAL A 1 161 ? 11.499 7.787 -7.712 1.00 98.12 161 VAL A O 1
ATOM 1169 N N . ALA A 1 162 ? 11.261 5.558 -7.655 1.00 97.69 162 ALA A N 1
ATOM 1170 C CA . ALA A 1 162 ? 10.177 5.503 -6.681 1.00 97.69 162 ALA A CA 1
ATOM 1171 C C . ALA A 1 162 ? 10.508 6.277 -5.402 1.00 97.69 162 ALA A C 1
ATOM 1173 O O . ALA A 1 162 ? 9.699 7.075 -4.951 1.00 97.69 162 ALA A O 1
ATOM 1174 N N . GLY A 1 163 ? 11.716 6.120 -4.854 1.00 96.00 163 GLY A N 1
ATOM 1175 C CA . GLY A 1 163 ? 12.133 6.850 -3.655 1.00 96.00 163 GLY A CA 1
ATOM 1176 C C . 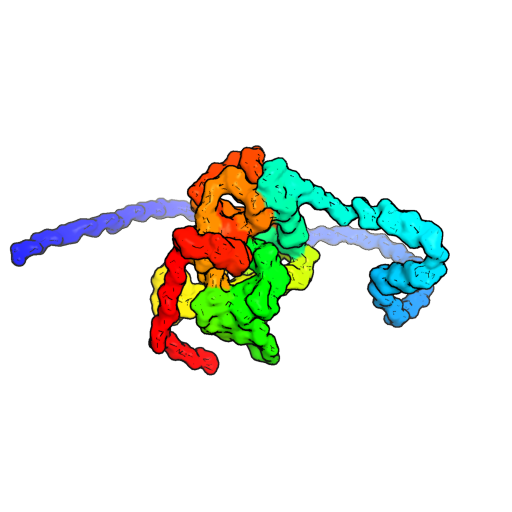GLY A 1 163 ? 12.192 8.370 -3.836 1.00 96.00 163 GLY A C 1
ATOM 1177 O O . GLY A 1 163 ? 11.994 9.099 -2.869 1.00 96.00 163 GLY A O 1
ATOM 1178 N N . ARG A 1 164 ? 12.449 8.860 -5.056 1.00 95.44 164 ARG A N 1
ATOM 1179 C CA . ARG A 1 164 ? 12.395 10.297 -5.373 1.00 95.44 164 ARG A CA 1
ATOM 1180 C C . ARG A 1 164 ? 10.971 10.759 -5.659 1.00 95.44 164 ARG A C 1
ATOM 1182 O O . ARG A 1 164 ? 10.552 11.782 -5.136 1.00 95.44 164 ARG A O 1
ATOM 1189 N N . GLU A 1 165 ? 10.251 10.013 -6.492 1.00 96.06 165 GLU A N 1
ATOM 1190 C CA . GLU A 1 165 ? 8.919 10.381 -6.976 1.00 96.06 165 GLU A CA 1
ATOM 1191 C C . GLU A 1 165 ? 7.832 10.182 -5.916 1.00 96.06 165 GLU A C 1
ATOM 1193 O O . GLU A 1 165 ? 6.788 10.802 -6.035 1.00 96.06 165 GLU A O 1
ATOM 1198 N N . SER A 1 166 ? 8.036 9.363 -4.879 1.00 94.81 166 SER A N 1
ATOM 1199 C CA . SER A 1 166 ? 7.041 9.185 -3.813 1.00 94.81 166 SER A CA 1
ATOM 1200 C C . SER A 1 166 ? 6.936 10.394 -2.880 1.00 94.81 166 SER A C 1
ATOM 1202 O O . SER A 1 166 ? 5.919 10.575 -2.209 1.00 94.81 166 SER A O 1
ATOM 1204 N N . GLY A 1 167 ? 7.990 11.213 -2.802 1.00 93.81 167 GLY A N 1
ATOM 1205 C CA . GLY A 1 167 ? 8.020 12.407 -1.960 1.00 93.81 167 GLY A CA 1
ATOM 1206 C C . GLY A 1 167 ? 7.743 12.125 -0.480 1.00 93.81 167 GLY A C 1
ATOM 1207 O O . GLY A 1 167 ? 7.148 12.961 0.191 1.00 93.81 167 GLY A O 1
ATOM 1208 N N . PHE A 1 168 ? 8.090 10.943 0.040 1.00 95.31 168 PHE A N 1
ATOM 1209 C CA . PHE A 1 168 ? 7.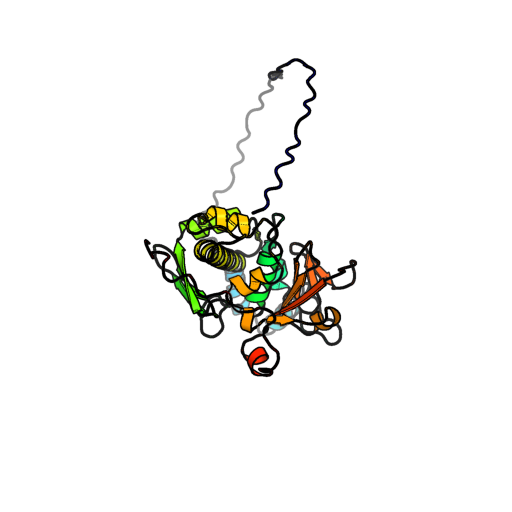831 10.603 1.443 1.00 95.31 168 PHE A CA 1
ATOM 1210 C C . PHE A 1 168 ? 8.731 11.389 2.403 1.00 95.31 168 PHE A C 1
ATOM 1212 O O . PHE A 1 168 ? 9.947 11.461 2.223 1.00 95.31 168 PHE A O 1
ATOM 1219 N N . ASN A 1 169 ? 8.147 11.884 3.495 1.00 94.19 169 ASN A N 1
ATOM 1220 C CA . ASN A 1 169 ? 8.899 12.330 4.665 1.00 94.19 169 ASN A CA 1
ATOM 1221 C C . ASN A 1 169 ? 9.278 11.106 5.504 1.00 94.19 169 ASN A C 1
ATOM 1223 O O . ASN A 1 169 ? 8.422 10.273 5.790 1.00 94.19 169 ASN A O 1
ATOM 1227 N N . VAL A 1 170 ? 10.544 10.971 5.903 1.00 90.50 170 VAL A N 1
ATOM 1228 C CA . VAL A 1 170 ? 11.067 9.742 6.523 1.00 90.50 170 VAL A CA 1
ATOM 1229 C C . VAL A 1 170 ? 11.728 10.029 7.867 1.00 90.50 170 VAL A C 1
ATOM 1231 O O . VAL A 1 170 ? 12.649 10.835 7.949 1.00 90.50 170 VAL A O 1
ATOM 1234 N N . TRP A 1 171 ? 11.330 9.279 8.898 1.00 90.88 171 TRP A N 1
ATOM 1235 C CA . TRP A 1 171 ? 11.955 9.303 10.230 1.00 90.88 171 TRP A CA 1
ATOM 1236 C C . TRP A 1 171 ? 12.499 7.933 10.661 1.00 90.88 171 TRP A C 1
ATOM 1238 O O . TRP A 1 171 ? 13.407 7.855 11.485 1.00 90.88 171 TRP A O 1
ATOM 1248 N N . SER A 1 172 ? 12.004 6.845 10.064 1.00 86.81 172 SER A N 1
ATOM 1249 C CA . SER A 1 172 ? 12.521 5.484 10.219 1.00 86.81 172 SER A CA 1
ATOM 1250 C C . SER A 1 172 ? 13.022 4.948 8.881 1.00 86.81 172 SER A C 1
ATOM 1252 O O . SER A 1 172 ? 12.260 4.835 7.917 1.00 86.81 172 SER A O 1
ATOM 1254 N N . LYS A 1 173 ? 14.304 4.575 8.815 1.00 82.69 173 LYS A N 1
ATOM 1255 C CA . LYS A 1 173 ? 14.927 4.080 7.576 1.00 82.69 173 LYS A CA 1
ATOM 1256 C C . LYS A 1 173 ? 14.358 2.735 7.121 1.00 82.69 173 LYS A C 1
ATOM 1258 O O . LYS A 1 173 ? 14.159 2.546 5.929 1.00 82.69 173 LYS A O 1
ATOM 1263 N N . ASP A 1 174 ? 14.057 1.821 8.036 1.00 84.06 174 ASP A N 1
ATOM 1264 C CA . ASP A 1 174 ? 13.635 0.471 7.641 1.00 84.06 174 ASP A CA 1
ATOM 1265 C C . ASP A 1 174 ? 12.176 0.445 7.177 1.00 84.06 174 ASP A C 1
ATOM 1267 O O . ASP A 1 174 ? 11.862 -0.102 6.121 1.00 84.06 174 ASP A O 1
ATOM 1271 N N . LYS A 1 175 ? 11.277 1.125 7.900 1.00 82.88 175 LYS A N 1
ATOM 1272 C CA . LYS A 1 175 ? 9.865 1.226 7.493 1.00 82.88 175 LYS A CA 1
ATOM 1273 C C . LYS A 1 175 ? 9.689 2.020 6.199 1.00 82.88 175 LYS A C 1
ATOM 1275 O O . LYS A 1 175 ? 8.840 1.658 5.385 1.00 82.88 175 LYS A O 1
ATOM 1280 N N . SER A 1 176 ? 10.512 3.045 5.977 1.00 84.62 176 SER A N 1
ATOM 1281 C CA . SER A 1 176 ? 10.486 3.806 4.724 1.00 84.62 176 SER A CA 1
ATOM 1282 C C . SER A 1 176 ? 11.057 3.032 3.540 1.00 84.62 176 SER A C 1
ATOM 1284 O O . SER A 1 176 ? 10.468 3.103 2.469 1.00 84.62 176 SER A O 1
ATOM 1286 N N . LYS A 1 177 ? 12.123 2.234 3.704 1.00 85.62 177 LYS A N 1
ATOM 1287 C CA . LYS A 1 177 ? 12.605 1.330 2.640 1.00 85.62 177 LYS A CA 1
ATOM 1288 C C . LYS A 1 177 ? 11.504 0.382 2.172 1.00 85.62 177 LYS A C 1
ATOM 1290 O O . LYS A 1 177 ? 11.274 0.270 0.971 1.00 85.62 177 LYS A O 1
ATOM 1295 N N . ASN A 1 178 ? 10.781 -0.227 3.113 1.00 91.75 178 ASN A N 1
ATOM 1296 C CA . ASN A 1 178 ? 9.638 -1.077 2.786 1.00 91.75 178 ASN A CA 1
ATOM 1297 C C . ASN A 1 178 ? 8.543 -0.278 2.062 1.00 91.75 178 ASN A C 1
ATOM 1299 O O . ASN A 1 178 ? 8.006 -0.753 1.070 1.00 91.75 178 ASN A O 1
ATOM 1303 N N . ALA A 1 179 ? 8.237 0.942 2.515 1.00 95.00 179 ALA A N 1
ATOM 1304 C CA . ALA A 1 179 ? 7.235 1.789 1.868 1.00 95.00 179 ALA A CA 1
ATOM 1305 C C . ALA A 1 179 ? 7.635 2.166 0.432 1.00 95.00 179 ALA A C 1
ATOM 1307 O O . ALA A 1 179 ? 6.804 2.109 -0.467 1.00 95.00 179 ALA A O 1
ATOM 1308 N N . VAL A 1 180 ? 8.907 2.496 0.192 1.00 96.69 180 VAL A N 1
ATOM 1309 C CA . VAL A 1 180 ? 9.420 2.811 -1.149 1.00 96.69 180 VAL A CA 1
ATOM 1310 C C . VAL A 1 180 ? 9.364 1.590 -2.065 1.00 96.69 180 VAL A C 1
ATOM 1312 O O . VAL A 1 180 ? 8.973 1.737 -3.220 1.00 96.69 180 VAL A O 1
ATOM 1315 N N . LEU A 1 181 ? 9.701 0.389 -1.577 1.00 96.75 181 LEU A N 1
ATOM 1316 C CA . LEU A 1 181 ? 9.584 -0.821 -2.396 1.00 96.75 181 LEU A CA 1
ATOM 1317 C C . LEU A 1 181 ? 8.124 -1.120 -2.755 1.00 96.75 181 LEU A C 1
ATOM 1319 O O . LEU A 1 181 ? 7.835 -1.431 -3.906 1.00 96.75 181 LEU A O 1
ATOM 1323 N N . LEU A 1 182 ? 7.200 -0.984 -1.801 1.00 97.06 182 LEU A N 1
ATOM 1324 C CA . LEU A 1 182 ? 5.772 -1.177 -2.063 1.00 97.06 182 LEU A CA 1
ATOM 1325 C C . LEU A 1 182 ? 5.220 -0.124 -3.032 1.00 97.06 182 LEU A C 1
ATOM 1327 O O . LEU A 1 182 ? 4.490 -0.475 -3.951 1.00 97.06 182 LEU A O 1
ATOM 1331 N N . TYR A 1 183 ? 5.620 1.143 -2.889 1.00 97.69 183 TYR A N 1
ATOM 1332 C CA . TYR A 1 183 ? 5.295 2.195 -3.855 1.00 97.69 183 TYR A CA 1
ATOM 1333 C C . TYR A 1 183 ? 5.819 1.844 -5.255 1.00 97.69 183 TYR A C 1
ATOM 1335 O O . TYR A 1 183 ? 5.098 1.975 -6.240 1.00 97.69 183 TYR A O 1
ATOM 1343 N N . ALA A 1 184 ? 7.055 1.344 -5.352 1.00 98.06 184 ALA A N 1
ATOM 1344 C CA . ALA A 1 184 ? 7.636 0.912 -6.619 1.00 98.06 184 ALA A CA 1
ATOM 1345 C C . ALA A 1 184 ? 6.870 -0.271 -7.235 1.00 98.06 184 ALA A C 1
ATOM 1347 O O . ALA A 1 184 ? 6.669 -0.297 -8.446 1.00 98.06 184 ALA A O 1
ATOM 1348 N N . ALA A 1 185 ? 6.405 -1.218 -6.415 1.00 97.31 185 ALA A N 1
ATOM 1349 C CA . ALA A 1 185 ? 5.560 -2.323 -6.861 1.00 97.31 185 ALA A CA 1
ATOM 1350 C C . ALA A 1 185 ? 4.207 -1.822 -7.393 1.00 97.31 185 ALA A C 1
ATOM 1352 O O . ALA A 1 185 ? 3.785 -2.246 -8.469 1.00 97.31 185 ALA A O 1
ATOM 1353 N N . CYS A 1 186 ? 3.571 -0.866 -6.702 1.00 96.12 186 CYS A N 1
ATOM 1354 C CA . CYS A 1 186 ? 2.356 -0.218 -7.196 1.00 96.12 186 CYS A CA 1
ATOM 1355 C C . CYS A 1 186 ? 2.599 0.480 -8.537 1.00 96.12 186 CYS A C 1
ATOM 1357 O O . CYS A 1 186 ? 1.840 0.275 -9.480 1.00 96.12 186 CYS A O 1
ATOM 1359 N N . ALA A 1 187 ? 3.679 1.258 -8.649 1.00 96.62 187 ALA A N 1
ATOM 1360 C CA . ALA A 1 187 ? 4.013 1.976 -9.876 1.00 96.62 187 ALA A CA 1
ATOM 1361 C C . ALA A 1 187 ? 4.314 1.000 -11.020 1.00 96.62 187 ALA A C 1
ATOM 1363 O O . ALA A 1 187 ? 3.894 1.213 -12.151 1.00 96.62 187 ALA A O 1
ATOM 1364 N N . LYS A 1 188 ? 4.984 -0.121 -10.734 1.00 96.56 188 LYS A N 1
ATOM 1365 C CA . LYS A 1 188 ? 5.231 -1.172 -11.723 1.00 96.56 188 LYS A CA 1
ATOM 1366 C C . LYS A 1 188 ? 3.929 -1.805 -12.210 1.00 96.56 188 LYS A C 1
ATOM 1368 O O . LYS A 1 188 ? 3.779 -2.023 -13.408 1.00 96.56 188 LYS A O 1
ATOM 1373 N N . ARG A 1 189 ? 2.981 -2.068 -11.312 1.00 94.31 189 ARG A N 1
ATOM 1374 C CA . ARG A 1 189 ? 1.660 -2.567 -11.697 1.00 94.31 189 ARG A CA 1
ATOM 1375 C C . ARG A 1 189 ? 0.889 -1.555 -12.539 1.00 94.31 189 ARG A C 1
ATOM 1377 O O . ARG A 1 189 ? 0.441 -1.912 -13.619 1.00 94.31 189 ARG A O 1
ATOM 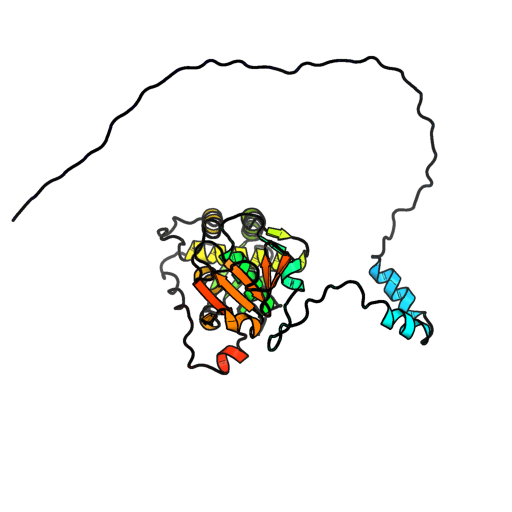1384 N N . ALA A 1 190 ? 0.834 -0.295 -12.107 1.00 92.50 190 ALA A N 1
ATOM 1385 C CA . ALA A 1 190 ? 0.246 0.803 -12.876 1.00 92.50 190 ALA A CA 1
ATOM 1386 C C . ALA A 1 190 ? 0.864 0.921 -14.278 1.00 92.50 190 ALA A C 1
ATOM 1388 O O . ALA A 1 190 ? 0.143 1.072 -15.257 1.00 92.50 190 ALA A O 1
ATOM 1389 N N . GLN A 1 191 ? 2.187 0.772 -14.390 1.00 93.75 191 GLN A N 1
ATOM 1390 C CA . GLN A 1 191 ? 2.888 0.766 -15.671 1.00 93.75 191 GLN A CA 1
ATOM 1391 C C . GLN A 1 191 ? 2.415 -0.364 -16.598 1.00 93.75 191 GLN A C 1
ATOM 1393 O O . GLN A 1 191 ? 2.269 -0.147 -17.798 1.00 93.75 191 GLN A O 1
ATOM 1398 N N . VAL A 1 192 ? 2.230 -1.570 -16.054 1.00 90.25 192 VAL A N 1
ATOM 1399 C CA . VAL A 1 192 ? 1.862 -2.771 -16.821 1.00 90.25 192 VAL A CA 1
ATOM 1400 C C . VAL A 1 192 ? 0.380 -2.774 -17.185 1.00 90.25 192 VAL A C 1
ATOM 1402 O O . VAL A 1 192 ? 0.035 -3.079 -18.321 1.00 90.25 192 VAL A O 1
ATOM 1405 N N . GLU A 1 193 ? -0.495 -2.459 -16.235 1.00 87.62 193 GLU A N 1
ATOM 1406 C CA . GLU A 1 193 ? -1.948 -2.493 -16.431 1.00 87.62 193 GLU A CA 1
ATOM 1407 C C . GLU A 1 193 ? -2.478 -1.224 -17.117 1.00 87.62 193 GLU A C 1
ATOM 1409 O O . GLU A 1 193 ? -3.539 -1.272 -17.733 1.00 87.62 193 GLU A O 1
ATOM 1414 N N . GLY A 1 194 ? -1.717 -0.126 -17.071 1.00 84.62 194 GLY A N 1
ATOM 1415 C CA . GLY A 1 194 ? -2.114 1.184 -17.577 1.00 84.62 194 GLY A CA 1
ATOM 1416 C C . GLY A 1 194 ? -3.016 1.915 -16.585 1.00 84.62 194 GLY A C 1
ATOM 1417 O O . GLY A 1 194 ? -4.207 1.631 -16.487 1.00 84.62 194 GLY A O 1
ATOM 1418 N N . ASN A 1 195 ? -2.461 2.886 -15.854 1.00 84.38 195 ASN A N 1
ATOM 1419 C CA . ASN A 1 195 ? -3.264 3.778 -15.011 1.00 84.38 195 ASN A CA 1
ATOM 1420 C C . ASN A 1 195 ? -3.922 4.904 -15.818 1.00 84.38 195 ASN A C 1
ATOM 1422 O O . ASN A 1 195 ? -3.438 5.256 -16.894 1.00 84.38 195 ASN A O 1
ATOM 1426 N N . ASP A 1 196 ? -5.004 5.483 -15.295 1.00 81.94 196 ASP A N 1
ATOM 1427 C CA . ASP A 1 196 ? -5.686 6.660 -15.865 1.00 81.94 196 ASP A CA 1
ATOM 1428 C C . ASP A 1 196 ? -6.094 6.501 -17.329 1.00 81.94 196 ASP A C 1
ATOM 1430 O O . ASP A 1 196 ? -6.035 7.431 -18.133 1.00 81.94 196 ASP A O 1
ATOM 1434 N N . SER A 1 197 ? -6.534 5.290 -17.680 1.00 78.12 197 SER A N 1
ATOM 1435 C CA . SER A 1 197 ? -6.919 4.918 -19.047 1.00 78.12 197 SER A CA 1
ATOM 1436 C C . SER A 1 197 ? -5.792 5.056 -20.080 1.00 78.12 197 SER A C 1
ATOM 1438 O O . SER A 1 197 ? -6.074 5.160 -21.276 1.00 78.12 197 SER A O 1
ATOM 1440 N N . ALA A 1 198 ? -4.526 5.048 -19.648 1.00 78.38 198 ALA A N 1
ATOM 1441 C CA . ALA A 1 198 ? -3.388 5.026 -20.556 1.00 78.38 198 ALA A CA 1
ATOM 1442 C C . ALA A 1 198 ? -3.435 3.784 -21.457 1.00 78.38 198 ALA A C 1
ATOM 1444 O O . ALA A 1 198 ? -3.657 2.660 -21.000 1.00 78.38 198 ALA A O 1
ATOM 1445 N N . GLY A 1 199 ? -3.209 3.991 -22.752 1.00 68.56 199 GLY A N 1
ATOM 1446 C CA . GLY A 1 199 ? -3.149 2.921 -23.734 1.00 68.56 199 GLY A CA 1
ATOM 1447 C C . GLY A 1 199 ? -1.908 2.029 -23.573 1.00 68.56 199 GLY A C 1
ATOM 1448 O O . GLY A 1 199 ? -0.956 2.369 -22.858 1.00 68.56 199 GLY A O 1
ATOM 1449 N N . PRO A 1 200 ? -1.866 0.883 -24.277 1.00 60.81 200 PRO A N 1
ATOM 1450 C CA . PRO A 1 200 ? -0.706 -0.000 -24.269 1.00 60.81 200 PRO A CA 1
ATOM 1451 C C . PRO A 1 200 ? 0.586 0.751 -24.630 1.00 60.81 200 PRO A C 1
ATOM 1453 O O . PRO A 1 200 ? 0.661 1.402 -25.670 1.00 60.81 200 PRO A O 1
ATOM 1456 N N . ASN A 1 201 ? 1.623 0.609 -23.799 1.00 70.88 201 ASN A N 1
ATOM 1457 C CA . ASN A 1 201 ? 2.939 1.259 -23.935 1.00 70.88 201 ASN A CA 1
ATOM 1458 C C . ASN A 1 201 ? 2.967 2.786 -23.730 1.00 70.88 201 ASN A C 1
ATOM 1460 O O . ASN A 1 201 ? 4.004 3.411 -23.959 1.00 70.88 201 ASN A O 1
ATOM 1464 N N . GLU A 1 202 ? 1.882 3.412 -23.275 1.00 82.31 202 GLU A N 1
ATOM 1465 C CA . GLU A 1 202 ? 1.877 4.859 -23.013 1.00 82.31 202 GLU A CA 1
ATOM 1466 C C . GLU A 1 202 ? 2.506 5.221 -21.659 1.00 82.31 202 GLU A C 1
ATOM 1468 O O . GLU A 1 202 ? 2.897 6.377 -21.431 1.00 82.31 202 GLU A O 1
ATOM 1473 N N . MET A 1 203 ? 2.677 4.220 -20.791 1.00 87.88 203 MET A N 1
ATOM 1474 C CA . MET A 1 203 ? 3.181 4.366 -19.435 1.00 87.88 203 MET A CA 1
ATOM 1475 C C . MET A 1 203 ? 4.604 3.810 -19.293 1.00 87.88 203 MET A C 1
ATOM 1477 O O . MET A 1 203 ? 4.847 2.606 -19.315 1.00 87.88 203 MET A O 1
ATOM 1481 N N . ASP A 1 204 ? 5.571 4.711 -19.117 1.00 93.56 204 ASP A N 1
ATOM 1482 C CA . ASP A 1 204 ? 6.872 4.359 -18.549 1.00 93.56 204 ASP A CA 1
ATOM 1483 C C . ASP A 1 204 ? 6.792 4.363 -17.013 1.00 93.56 204 ASP A C 1
ATOM 1485 O O . ASP A 1 204 ? 5.851 4.902 -16.428 1.00 93.56 204 ASP A O 1
ATOM 1489 N N . PHE A 1 205 ? 7.783 3.777 -16.337 1.00 96.06 205 PHE A N 1
ATOM 1490 C CA . PHE A 1 205 ? 7.775 3.679 -14.874 1.00 96.06 205 PHE A CA 1
ATOM 1491 C C . PHE A 1 205 ? 7.670 5.050 -14.185 1.00 96.06 205 PHE A C 1
ATOM 1493 O O . PHE A 1 205 ? 7.001 5.196 -13.166 1.00 96.06 205 PHE A O 1
ATOM 1500 N N . LYS A 1 206 ? 8.294 6.092 -14.748 1.00 95.56 206 LYS A N 1
ATOM 1501 C CA . LYS A 1 206 ? 8.256 7.435 -14.162 1.00 95.56 206 LYS A CA 1
ATOM 1502 C C . LYS A 1 206 ? 6.876 8.076 -14.337 1.00 95.56 206 LYS A C 1
ATOM 1504 O O . LYS A 1 206 ? 6.436 8.802 -13.450 1.00 95.56 206 LYS A O 1
ATOM 1509 N N . LYS A 1 207 ? 6.208 7.858 -15.475 1.00 94.38 207 LYS A N 1
ATOM 1510 C CA . LYS A 1 207 ? 4.801 8.233 -15.694 1.00 94.38 207 LYS A CA 1
ATOM 1511 C C . LYS A 1 207 ? 3.896 7.497 -14.715 1.00 94.38 207 LYS A C 1
ATOM 1513 O O . LYS A 1 207 ? 3.066 8.156 -14.109 1.00 94.38 207 LYS A O 1
ATOM 1518 N N . ALA A 1 208 ? 4.131 6.204 -14.499 1.00 95.12 208 ALA A N 1
ATOM 1519 C CA . ALA A 1 208 ? 3.379 5.424 -13.525 1.00 95.12 208 ALA A CA 1
ATOM 1520 C C . ALA A 1 208 ? 3.537 5.965 -12.097 1.00 95.12 208 ALA A C 1
ATOM 1522 O O . ALA A 1 208 ? 2.561 6.082 -11.376 1.00 95.12 208 ALA A O 1
ATOM 1523 N N . CYS A 1 209 ? 4.739 6.377 -11.677 1.00 95.81 209 CYS A N 1
ATOM 1524 C CA . CYS A 1 209 ? 4.886 7.055 -10.384 1.00 95.81 209 CYS A CA 1
ATOM 1525 C C . CYS A 1 209 ? 4.054 8.347 -10.322 1.00 95.81 209 CYS A C 1
ATOM 1527 O O . CYS A 1 209 ? 3.408 8.617 -9.315 1.00 95.81 209 CYS A O 1
ATOM 1529 N N . ARG A 1 210 ? 4.048 9.147 -11.397 1.00 93.44 210 ARG A N 1
ATOM 1530 C CA . ARG A 1 210 ? 3.268 10.394 -11.439 1.00 93.44 210 ARG A CA 1
ATOM 1531 C C . ARG A 1 210 ? 1.764 10.149 -11.350 1.00 93.44 210 ARG A C 1
ATOM 1533 O O . ARG A 1 210 ? 1.121 10.908 -10.637 1.00 93.44 210 ARG A O 1
ATOM 1540 N N . SER A 1 211 ? 1.250 9.096 -11.980 1.00 92.75 211 SER A N 1
ATOM 1541 C CA . SER A 1 211 ? -0.164 8.713 -11.866 1.00 92.75 211 SER A CA 1
ATOM 1542 C C . SER A 1 211 ? -0.549 8.193 -10.479 1.00 92.75 211 SER A C 1
ATOM 1544 O O . SER A 1 211 ? -1.706 8.215 -10.104 1.00 92.75 211 SER A O 1
ATOM 1546 N N . LEU A 1 212 ? 0.404 7.735 -9.657 1.00 93.62 212 LEU A N 1
ATOM 1547 C CA . LEU A 1 212 ? 0.101 7.471 -8.240 1.00 93.62 212 LEU A CA 1
ATOM 1548 C C . LEU A 1 212 ? 0.065 8.762 -7.400 1.00 93.62 212 LEU A C 1
ATOM 1550 O O . LEU A 1 212 ? -0.249 8.728 -6.210 1.00 93.62 212 LEU A O 1
ATOM 1554 N N . ASN A 1 213 ? 0.469 9.898 -7.978 1.00 92.19 213 ASN A N 1
ATOM 1555 C CA . ASN A 1 213 ? 0.657 11.172 -7.290 1.00 92.19 213 ASN A CA 1
ATOM 1556 C C . ASN A 1 213 ? -0.303 12.276 -7.762 1.00 92.19 213 ASN A C 1
ATOM 1558 O O . ASN A 1 213 ? -0.109 13.424 -7.365 1.00 92.19 213 ASN A O 1
ATOM 1562 N N . ASP A 1 214 ? -1.306 11.987 -8.586 1.00 87.50 214 ASP A N 1
ATOM 1563 C CA . ASP A 1 214 ? -2.222 12.991 -9.148 1.00 87.50 214 ASP A CA 1
ATOM 1564 C C . ASP A 1 214 ? -3.665 12.899 -8.621 1.00 87.50 214 ASP A C 1
ATOM 1566 O O . ASP A 1 214 ? -4.515 13.691 -9.028 1.00 87.50 214 ASP A O 1
ATOM 1570 N N . GLY A 1 215 ? -3.904 12.053 -7.614 1.00 80.44 215 GLY A N 1
ATOM 1571 C CA . GLY A 1 215 ? -5.185 11.945 -6.916 1.00 80.44 215 GLY A CA 1
ATOM 1572 C C . GLY A 1 215 ? -5.952 10.680 -7.279 1.00 80.44 215 GLY A C 1
ATOM 1573 O O . GLY A 1 215 ? -7.018 10.760 -7.879 1.00 80.44 215 GLY A O 1
ATOM 1574 N N . GLU A 1 216 ? -5.414 9.532 -6.862 1.00 83.19 216 GLU A N 1
ATOM 1575 C CA . GLU A 1 216 ? -6.029 8.216 -7.068 1.00 83.19 216 GLU A CA 1
ATOM 1576 C C . GLU A 1 216 ? -7.424 8.104 -6.434 1.00 83.19 216 GLU A C 1
ATOM 1578 O O . GLU A 1 216 ? -7.732 8.743 -5.417 1.00 83.19 216 GLU A O 1
ATOM 1583 N N . TRP A 1 217 ? -8.240 7.219 -7.001 1.00 80.88 217 TRP A N 1
ATOM 1584 C CA . TRP A 1 217 ? -9.512 6.803 -6.424 1.00 80.88 217 TRP A CA 1
ATOM 1585 C C . TRP A 1 217 ? -9.289 5.895 -5.211 1.00 80.88 217 TRP A C 1
ATOM 1587 O O . TRP A 1 217 ? -8.276 5.204 -5.083 1.00 80.88 217 TRP A O 1
ATOM 1597 N N . GLU A 1 218 ? -10.239 5.909 -4.279 1.00 74.56 218 GLU A N 1
ATOM 1598 C CA . GLU A 1 218 ? -10.123 5.273 -2.960 1.00 74.56 218 GLU A CA 1
ATOM 1599 C C . GLU A 1 218 ? -9.834 3.765 -3.007 1.00 74.56 218 GLU A C 1
ATOM 1601 O O . GLU A 1 218 ? -9.130 3.232 -2.144 1.00 74.56 218 GLU A O 1
ATOM 1606 N N . GLU A 1 219 ? -10.342 3.091 -4.030 1.00 72.12 219 GLU A N 1
ATOM 1607 C CA . GLU A 1 219 ? -10.190 1.667 -4.288 1.00 72.12 219 GLU A CA 1
ATOM 1608 C C . GLU A 1 219 ? -8.800 1.270 -4.772 1.00 72.12 219 GLU A C 1
ATOM 1610 O O . GLU A 1 219 ? -8.396 0.107 -4.643 1.00 72.12 219 GLU A O 1
ATOM 1615 N N . GLU A 1 220 ? -8.052 2.210 -5.340 1.00 82.50 220 GLU A N 1
ATOM 1616 C CA . GLU A 1 220 ? -6.931 1.840 -6.181 1.00 82.50 220 GLU A CA 1
ATOM 1617 C C . GLU A 1 220 ? -5.697 1.469 -5.368 1.00 82.50 220 GLU A C 1
ATOM 1619 O O . GLU A 1 220 ? -5.043 0.481 -5.680 1.00 82.50 220 GLU A O 1
ATOM 1624 N N . GLY A 1 221 ? -5.394 2.185 -4.283 1.00 89.75 221 GLY A N 1
ATOM 1625 C CA . GLY A 1 221 ? -4.148 1.972 -3.539 1.00 89.75 221 GLY A CA 1
ATOM 1626 C C . GLY A 1 221 ? -4.018 0.563 -2.940 1.00 89.75 221 GLY A C 1
ATOM 1627 O O . GLY A 1 221 ? -2.981 -0.087 -3.090 1.00 89.75 221 GLY A O 1
ATOM 1628 N N . LEU A 1 222 ? -5.069 0.051 -2.286 1.00 93.75 222 LEU A N 1
ATOM 1629 C CA . LEU A 1 222 ? -5.075 -1.311 -1.729 1.00 93.75 222 LEU A CA 1
ATOM 1630 C C . LEU A 1 222 ? -5.216 -2.379 -2.823 1.00 93.75 222 LEU A C 1
ATOM 1632 O O . LEU A 1 222 ? -4.590 -3.438 -2.729 1.00 93.75 222 LEU A O 1
ATOM 1636 N N . SER A 1 223 ? -5.992 -2.108 -3.874 1.00 91.75 223 SER A N 1
ATOM 1637 C CA . SER A 1 223 ? -6.149 -3.036 -5.002 1.00 91.75 223 SER A CA 1
ATOM 1638 C C . SER A 1 223 ? -4.855 -3.183 -5.797 1.00 91.75 223 SER A C 1
ATOM 1640 O O . SER A 1 223 ? -4.477 -4.297 -6.146 1.00 91.75 223 SER A O 1
ATOM 1642 N N . ARG A 1 224 ? -4.105 -2.095 -5.984 1.00 92.00 224 ARG A N 1
ATOM 1643 C CA . ARG A 1 224 ? -2.818 -2.065 -6.687 1.00 92.00 224 ARG A CA 1
ATOM 1644 C C . ARG A 1 224 ? -1.707 -2.789 -5.921 1.00 92.00 224 ARG A C 1
ATOM 1646 O O . ARG A 1 224 ? -0.764 -3.266 -6.540 1.00 92.00 224 ARG A O 1
ATOM 1653 N N . LEU A 1 225 ? -1.858 -2.968 -4.606 1.00 93.81 225 LEU A N 1
ATOM 1654 C CA . LEU A 1 225 ? -1.038 -3.877 -3.788 1.00 93.81 225 LEU A CA 1
ATOM 1655 C C . LEU A 1 225 ? -1.490 -5.350 -3.848 1.00 93.81 225 LEU A C 1
ATOM 1657 O O . LEU A 1 225 ? -0.882 -6.209 -3.205 1.00 93.81 225 LEU A O 1
ATOM 1661 N N . GLY A 1 226 ? -2.574 -5.656 -4.563 1.00 93.56 226 GLY A N 1
ATOM 1662 C CA . GLY A 1 226 ? -3.182 -6.986 -4.607 1.00 93.56 226 GLY A CA 1
ATOM 1663 C C . GLY A 1 226 ? -3.919 -7.372 -3.322 1.00 93.56 226 GLY A C 1
ATOM 1664 O O . GLY A 1 226 ? -4.017 -8.555 -3.001 1.00 93.56 226 GLY A O 1
ATOM 1665 N N . LEU A 1 227 ? -4.416 -6.396 -2.551 1.00 94.12 227 LEU A N 1
ATOM 1666 C CA . LEU A 1 227 ? -5.057 -6.617 -1.245 1.00 94.12 227 LEU A CA 1
ATOM 1667 C C . LEU A 1 227 ? -6.590 -6.502 -1.271 1.00 94.12 227 LEU A C 1
ATOM 1669 O O . LEU A 1 227 ? -7.225 -6.589 -0.219 1.00 94.12 227 LEU A O 1
ATOM 1673 N N . ALA A 1 228 ? -7.203 -6.353 -2.450 1.00 91.56 228 ALA A N 1
ATOM 1674 C CA . ALA A 1 228 ? -8.650 -6.166 -2.614 1.00 91.56 228 ALA A CA 1
ATOM 1675 C C . ALA A 1 228 ? -9.490 -7.218 -1.860 1.00 91.56 228 ALA A C 1
ATOM 1677 O O . ALA A 1 228 ? -10.421 -6.869 -1.137 1.00 91.56 228 ALA A O 1
ATOM 1678 N N . ALA A 1 229 ? -9.105 -8.500 -1.925 1.00 90.50 229 ALA A N 1
ATOM 1679 C CA . ALA A 1 229 ? -9.817 -9.601 -1.262 1.00 90.50 229 ALA A CA 1
ATOM 1680 C C . ALA A 1 229 ? -9.896 -9.472 0.278 1.00 90.50 229 ALA A C 1
ATOM 1682 O O . ALA A 1 229 ? -10.782 -10.053 0.915 1.00 90.50 229 ALA A O 1
ATOM 1683 N N . LEU A 1 230 ? -8.990 -8.699 0.882 1.00 92.31 230 LEU A N 1
ATOM 1684 C CA . LEU A 1 230 ? -8.911 -8.456 2.326 1.00 92.31 230 LEU A CA 1
ATOM 1685 C C . LEU A 1 230 ? -9.595 -7.154 2.759 1.00 92.31 230 LEU A C 1
ATOM 1687 O O . LEU A 1 230 ? -9.670 -6.867 3.954 1.00 92.31 230 LEU A O 1
ATOM 1691 N N . CYS A 1 231 ? -10.086 -6.365 1.807 1.00 92.94 231 CYS A N 1
ATOM 1692 C CA . CYS A 1 231 ? -10.745 -5.095 2.072 1.00 92.94 231 CYS A CA 1
ATOM 1693 C C . CYS A 1 231 ? -12.213 -5.320 2.447 1.00 92.94 231 CYS A C 1
ATOM 1695 O O . CYS A 1 231 ? -12.903 -6.128 1.815 1.00 92.94 231 CYS A O 1
ATOM 1697 N N . ARG A 1 232 ? -12.710 -4.599 3.456 1.00 91.69 232 ARG A N 1
ATOM 1698 C CA . ARG A 1 232 ? -14.133 -4.553 3.832 1.00 91.69 232 ARG A CA 1
ATOM 1699 C C . ARG A 1 232 ? -14.590 -3.117 4.024 1.00 91.69 232 ARG A C 1
ATOM 1701 O O . ARG A 1 232 ? -13.915 -2.344 4.696 1.00 91.69 232 ARG A O 1
ATOM 1708 N N . SER A 1 233 ? -15.752 -2.789 3.469 1.00 91.00 233 SER A N 1
ATOM 1709 C CA . SER A 1 233 ? -16.382 -1.491 3.671 1.00 91.00 233 SER A CA 1
ATOM 1710 C C . SER A 1 233 ? -16.967 -1.487 5.070 1.00 91.00 233 SER A C 1
ATOM 1712 O O . SER A 1 233 ? -17.584 -2.469 5.493 1.00 91.00 233 SER A O 1
ATOM 1714 N N . ILE A 1 234 ? -16.742 -0.407 5.800 1.00 91.25 234 ILE A N 1
ATOM 1715 C CA . ILE A 1 234 ? -17.207 -0.250 7.170 1.00 91.25 234 ILE A CA 1
ATOM 1716 C C . ILE A 1 234 ? -17.866 1.110 7.340 1.00 91.25 234 ILE A C 1
ATOM 1718 O O . ILE A 1 234 ? -17.576 2.064 6.623 1.00 91.25 234 ILE A O 1
ATOM 1722 N N . GLU A 1 235 ? -18.706 1.219 8.361 1.00 89.69 235 GLU A N 1
ATOM 1723 C CA . GLU A 1 235 ? -19.139 2.523 8.843 1.00 89.69 235 GLU A CA 1
ATOM 1724 C C . GLU A 1 235 ? -17.953 3.258 9.475 1.00 89.69 235 GLU A C 1
ATOM 1726 O O . GLU A 1 235 ? -17.184 2.677 10.248 1.00 89.69 235 GLU A O 1
ATOM 1731 N N . ILE A 1 236 ? -17.822 4.562 9.222 1.00 87.56 236 ILE A N 1
ATOM 1732 C CA . ILE A 1 236 ? -16.724 5.366 9.784 1.00 87.56 236 ILE A CA 1
ATOM 1733 C C . ILE A 1 236 ? -16.677 5.293 11.324 1.00 87.56 236 ILE A C 1
ATOM 1735 O O . ILE A 1 236 ? -15.599 5.252 11.920 1.00 87.56 236 ILE A O 1
ATOM 1739 N N . GLY A 1 237 ? -17.841 5.205 11.982 1.00 88.12 237 GLY A N 1
ATOM 1740 C CA . GLY A 1 237 ? -17.949 5.065 13.440 1.00 88.12 237 GLY A CA 1
ATOM 1741 C C . GLY A 1 237 ? -17.332 3.771 13.986 1.00 88.12 237 GLY A C 1
ATOM 1742 O O . GLY A 1 237 ? -16.949 3.710 15.160 1.00 88.12 237 GLY A O 1
ATOM 1743 N N . ASP A 1 238 ? -17.169 2.765 13.127 1.00 92.19 238 ASP A N 1
ATOM 1744 C CA . ASP A 1 238 ? -16.569 1.477 13.450 1.00 92.19 238 ASP A CA 1
ATOM 1745 C C . ASP A 1 238 ? -15.061 1.428 13.200 1.00 92.19 238 ASP A C 1
ATOM 1747 O O . ASP A 1 238 ? -14.421 0.470 13.630 1.00 92.19 238 ASP A O 1
ATOM 1751 N N . ALA A 1 239 ? -14.450 2.471 12.625 1.00 92.62 239 ALA A N 1
ATOM 1752 C CA . ALA A 1 239 ? -13.012 2.503 12.338 1.00 92.62 239 ALA A CA 1
ATOM 1753 C C . ALA A 1 239 ? -12.135 2.228 13.575 1.00 92.62 239 ALA A C 1
ATOM 1755 O O . ALA A 1 239 ? -11.056 1.649 13.466 1.00 92.62 239 ALA A O 1
ATOM 1756 N N . LYS A 1 240 ? -12.616 2.565 14.779 1.00 94.00 240 LYS A N 1
ATOM 1757 C CA . LYS A 1 240 ? -11.926 2.256 16.043 1.00 94.00 240 LYS A CA 1
ATOM 1758 C C . LYS A 1 240 ? -11.776 0.765 16.347 1.00 94.00 240 LYS A C 1
ATOM 1760 O O . LYS A 1 240 ? -10.898 0.401 17.124 1.00 94.00 240 LYS A O 1
ATOM 1765 N N . LYS A 1 241 ? -12.611 -0.091 15.757 1.00 95.00 241 LYS A N 1
ATOM 1766 C CA . LYS A 1 241 ? -12.582 -1.550 15.942 1.00 95.00 241 LYS A CA 1
ATOM 1767 C C . LYS A 1 241 ? -11.494 -2.228 15.101 1.00 95.00 241 LYS A C 1
ATOM 1769 O O . LYS A 1 241 ? -11.224 -3.405 15.314 1.00 95.00 241 LYS A O 1
ATOM 1774 N N . TYR A 1 242 ? -10.865 -1.499 14.178 1.00 95.50 242 TYR A N 1
ATOM 1775 C CA . TYR A 1 242 ? -9.898 -2.036 13.224 1.00 95.50 242 TYR A CA 1
ATOM 1776 C C . TYR A 1 242 ? -8.510 -1.420 13.422 1.00 95.50 242 TYR A C 1
ATOM 1778 O O . TYR A 1 242 ? -8.354 -0.246 13.771 1.00 95.50 242 TYR A O 1
ATOM 1786 N N . SER A 1 243 ? -7.477 -2.232 13.203 1.00 95.56 243 SER A N 1
ATOM 1787 C CA . SER A 1 243 ? -6.080 -1.802 13.313 1.00 95.56 243 SER A CA 1
ATOM 1788 C C . SER A 1 243 ? -5.628 -0.987 12.104 1.00 95.56 243 SER A C 1
ATOM 1790 O O . SER A 1 243 ? -4.745 -0.144 12.256 1.00 95.56 243 SER A O 1
ATOM 1792 N N . ALA A 1 244 ? -6.234 -1.209 10.935 1.00 96.44 244 ALA A N 1
ATOM 1793 C CA . ALA A 1 244 ? -5.906 -0.540 9.687 1.00 96.44 244 ALA A CA 1
ATOM 1794 C C . ALA A 1 244 ? -7.168 -0.238 8.871 1.00 96.44 244 ALA A C 1
ATOM 1796 O O . ALA A 1 244 ? -7.892 -1.143 8.458 1.00 96.44 244 ALA A O 1
ATOM 1797 N N . VAL A 1 245 ? -7.409 1.045 8.627 1.00 95.38 245 VAL A N 1
ATOM 1798 C CA . VAL A 1 245 ? -8.520 1.550 7.820 1.00 95.38 245 VAL A CA 1
ATOM 1799 C C . VAL A 1 245 ? -7.988 2.636 6.891 1.00 95.38 245 VAL A C 1
ATOM 1801 O O . VAL A 1 245 ? -7.179 3.463 7.307 1.00 95.38 245 VAL A O 1
ATOM 1804 N N . VAL A 1 246 ? -8.441 2.645 5.644 1.00 94.81 246 VAL A N 1
ATOM 1805 C CA . VAL A 1 246 ? -8.293 3.775 4.725 1.00 94.81 246 VAL A CA 1
ATOM 1806 C C . VAL A 1 246 ? -9.618 4.523 4.717 1.00 94.81 246 VAL A C 1
ATOM 1808 O O . VAL A 1 246 ? -10.660 3.938 4.431 1.00 94.81 246 VAL A O 1
ATOM 1811 N N . VAL A 1 247 ? -9.591 5.794 5.100 1.00 92.50 247 VAL A N 1
ATOM 1812 C CA . VAL A 1 247 ? -10.770 6.665 5.133 1.00 92.50 247 VAL A CA 1
ATOM 1813 C C . VAL A 1 247 ? -10.597 7.725 4.063 1.00 92.50 247 VAL A C 1
ATOM 1815 O O . VAL A 1 247 ? -9.571 8.401 4.068 1.00 92.50 247 VAL A O 1
ATOM 1818 N N . CYS A 1 248 ? -11.582 7.904 3.188 1.00 89.88 248 CYS A N 1
ATOM 1819 C CA . CYS A 1 248 ? -11.510 8.877 2.099 1.00 89.88 248 CYS A CA 1
ATOM 1820 C C . CYS A 1 248 ? -12.664 9.870 2.175 1.00 89.88 248 CYS A C 1
ATOM 1822 O O . CYS A 1 248 ? -13.758 9.543 2.641 1.00 89.88 248 CYS A O 1
ATOM 1824 N N . ASN A 1 249 ? -12.430 11.103 1.715 1.00 85.81 249 ASN A N 1
ATOM 1825 C CA . ASN A 1 249 ? -13.485 12.108 1.594 1.00 85.81 249 ASN A CA 1
ATOM 1826 C C . ASN A 1 249 ? -13.697 12.680 0.182 1.00 85.81 249 ASN A C 1
ATOM 1828 O O . ASN A 1 249 ? -14.139 13.820 0.034 1.00 85.81 249 ASN A O 1
ATOM 1832 N N . GLY A 1 250 ? -13.300 11.935 -0.848 1.00 80.62 250 GLY A N 1
ATOM 1833 C CA . GLY A 1 250 ? -13.330 12.384 -2.244 1.00 80.62 250 GLY A CA 1
ATOM 1834 C C . GLY A 1 250 ? -12.275 13.436 -2.613 1.00 80.62 250 GLY A C 1
ATOM 1835 O O . GLY A 1 250 ? -12.065 13.687 -3.791 1.00 80.62 250 GLY A O 1
ATOM 1836 N N . THR A 1 251 ? -11.584 14.038 -1.638 1.00 83.56 251 THR A N 1
ATOM 1837 C CA . THR A 1 251 ? -10.475 14.989 -1.879 1.00 83.56 251 THR A CA 1
ATOM 1838 C C . THR A 1 251 ? -9.168 14.571 -1.211 1.00 83.56 251 THR A C 1
ATOM 1840 O O . THR A 1 251 ? -8.093 15.024 -1.598 1.00 83.56 251 THR A O 1
ATOM 1843 N N . HIS A 1 252 ? -9.248 13.725 -0.188 1.00 89.31 252 HIS A N 1
ATOM 1844 C CA . HIS A 1 252 ? -8.112 13.242 0.570 1.00 89.31 252 HIS A CA 1
ATOM 1845 C C . HIS A 1 252 ? -8.406 11.858 1.152 1.00 89.31 252 HIS A C 1
ATOM 1847 O O . HIS A 1 252 ? -9.566 11.494 1.371 1.00 89.31 252 HIS A O 1
ATOM 1853 N N . ALA A 1 253 ? -7.337 11.115 1.422 1.00 91.88 253 ALA A N 1
ATOM 1854 C CA . ALA A 1 253 ? -7.362 9.810 2.049 1.00 91.88 253 ALA A CA 1
ATOM 1855 C C . ALA A 1 253 ? -6.429 9.787 3.259 1.00 91.88 253 ALA A C 1
ATOM 1857 O O . ALA A 1 253 ? -5.318 10.321 3.217 1.00 91.88 253 ALA A O 1
ATOM 1858 N N . TRP A 1 254 ? -6.871 9.128 4.322 1.00 93.12 254 TRP A N 1
ATOM 1859 C CA . TRP A 1 254 ? -6.131 8.980 5.564 1.00 93.12 254 TRP A CA 1
ATOM 1860 C C . TRP A 1 254 ? -5.976 7.514 5.924 1.00 93.12 254 TRP A C 1
ATOM 1862 O O . TRP A 1 254 ? -6.932 6.739 5.880 1.00 93.12 254 TRP A O 1
ATOM 1872 N N . PHE A 1 255 ? -4.783 7.159 6.393 1.00 95.56 255 PHE A N 1
ATOM 1873 C CA . PHE A 1 255 ? -4.619 5.953 7.188 1.00 95.56 255 PHE A CA 1
ATOM 1874 C C . PHE A 1 255 ? -5.195 6.194 8.583 1.00 95.56 255 PHE A C 1
ATOM 1876 O O . PHE A 1 255 ? -4.847 7.171 9.245 1.00 95.56 255 PHE A O 1
ATOM 1883 N N . VAL A 1 256 ? -6.051 5.291 9.043 1.00 95.00 256 VAL A N 1
ATOM 1884 C CA . VAL A 1 256 ? -6.655 5.302 10.372 1.00 95.00 256 VAL A CA 1
ATOM 1885 C C . VAL A 1 256 ? -6.332 3.990 11.085 1.00 95.00 256 VAL A C 1
ATOM 1887 O O . VAL A 1 256 ? -6.466 2.904 10.528 1.00 95.00 256 VAL A O 1
ATOM 1890 N N . THR A 1 257 ? -5.920 4.087 12.346 1.00 95.81 257 THR A N 1
ATOM 1891 C CA . THR A 1 257 ? -5.578 2.949 13.203 1.00 95.81 257 THR A CA 1
ATOM 1892 C C . THR A 1 257 ? -6.190 3.124 14.585 1.00 95.81 257 THR A C 1
ATOM 1894 O O . THR A 1 257 ? -5.988 4.153 15.230 1.00 95.81 257 THR A O 1
ATOM 1897 N N . GLY A 1 258 ? -7.007 2.168 15.039 1.00 94.50 258 GLY A N 1
ATOM 1898 C CA . GLY A 1 258 ? -7.665 2.250 16.351 1.00 94.50 258 GLY A CA 1
ATOM 1899 C C . GLY A 1 258 ? -8.543 3.498 16.531 1.00 94.50 258 GLY A C 1
ATOM 1900 O O . GLY A 1 258 ? -8.730 3.967 17.651 1.00 94.50 258 GLY A O 1
ATOM 1901 N N . GLY A 1 259 ? -9.059 4.061 15.431 1.00 92.88 259 GLY A N 1
ATOM 1902 C CA . GLY A 1 259 ? -9.864 5.287 15.434 1.00 92.88 259 GLY A CA 1
ATOM 1903 C C . GLY A 1 259 ? -9.041 6.574 15.514 1.00 92.88 259 GLY A C 1
ATOM 1904 O O . GLY A 1 259 ? -9.594 7.642 15.764 1.00 92.88 259 GLY A O 1
ATOM 1905 N N . TYR A 1 260 ? -7.733 6.488 15.280 1.00 93.44 260 TYR A N 1
ATOM 1906 C CA . TYR A 1 260 ? -6.862 7.640 15.119 1.00 93.44 260 TYR A CA 1
ATOM 1907 C C . TYR A 1 260 ? -6.351 7.734 13.688 1.00 93.44 260 TYR A C 1
ATOM 1909 O O . TYR A 1 260 ? -5.778 6.777 13.173 1.00 93.44 260 TYR A O 1
ATOM 1917 N N . GLY A 1 261 ? -6.529 8.885 13.058 1.00 92.44 261 GLY A N 1
ATOM 1918 C CA . GLY A 1 261 ? -6.035 9.159 11.724 1.00 92.44 261 GLY A CA 1
ATOM 1919 C C . GLY A 1 261 ? -4.626 9.740 11.698 1.00 92.44 261 GLY A C 1
ATOM 1920 O O . GLY A 1 261 ? -4.211 10.483 12.592 1.00 92.44 261 GLY A O 1
ATOM 1921 N N . ASP A 1 262 ? -3.903 9.396 10.641 1.00 93.19 262 ASP A N 1
ATOM 1922 C CA . ASP A 1 262 ? -2.605 9.944 10.284 1.00 93.19 262 ASP A CA 1
ATOM 1923 C C . ASP A 1 262 ? -2.771 11.259 9.521 1.00 93.19 262 ASP A C 1
ATOM 1925 O O . ASP A 1 262 ? -3.210 11.285 8.377 1.00 93.19 262 ASP A O 1
ATOM 1929 N N . THR A 1 263 ? -2.394 12.362 10.157 1.00 89.75 263 THR A N 1
ATOM 1930 C CA . THR A 1 263 ? -2.334 13.693 9.552 1.00 89.75 263 THR A CA 1
ATOM 1931 C C . THR A 1 263 ? -0.871 14.061 9.325 1.00 89.75 263 THR A C 1
ATOM 1933 O O . THR A 1 263 ? -0.258 14.742 10.148 1.00 89.75 263 THR A O 1
ATOM 1936 N N . TYR A 1 264 ? -0.297 13.576 8.223 1.00 89.56 264 TYR A N 1
ATOM 1937 C CA . TYR A 1 264 ? 1.086 13.859 7.808 1.00 89.56 264 TYR A CA 1
ATOM 1938 C C . TYR A 1 264 ? 2.161 13.465 8.842 1.00 89.56 264 TYR A C 1
ATOM 1940 O O . TYR A 1 264 ? 3.187 14.129 8.981 1.00 89.56 264 TYR A O 1
ATOM 1948 N N . GLY A 1 265 ? 1.964 12.351 9.547 1.00 90.00 265 GLY A N 1
ATOM 1949 C CA . GLY A 1 265 ? 2.851 11.832 10.595 1.00 90.00 265 GLY A CA 1
ATOM 1950 C C . GLY A 1 265 ? 2.395 12.178 12.015 1.00 90.00 265 GLY A C 1
ATOM 1951 O O . GLY A 1 265 ? 2.994 11.722 12.993 1.00 90.00 265 GLY A O 1
ATOM 1952 N N . MET A 1 266 ? 1.321 12.960 12.153 1.00 89.50 266 MET A N 1
ATOM 1953 C CA . MET A 1 266 ? 0.676 13.251 13.432 1.00 89.50 266 MET A CA 1
ATOM 1954 C C . MET A 1 266 ? -0.530 12.344 13.647 1.00 89.50 266 MET A C 1
ATOM 1956 O O . MET A 1 266 ? -1.334 12.145 12.745 1.00 89.50 266 MET A O 1
ATOM 1960 N N . ILE A 1 267 ? -0.697 11.849 14.871 1.00 89.75 267 ILE A N 1
ATOM 1961 C CA . ILE A 1 267 ? -1.861 11.046 15.242 1.00 89.75 267 ILE A CA 1
ATOM 1962 C C . ILE A 1 267 ? -2.980 11.946 15.780 1.00 89.75 267 ILE A C 1
ATOM 1964 O O . ILE A 1 267 ? -2.763 12.698 16.733 1.00 89.75 267 ILE A O 1
ATOM 1968 N N . ARG A 1 268 ? -4.171 11.881 15.177 1.00 90.06 268 ARG A N 1
ATOM 1969 C CA . ARG A 1 268 ? -5.359 12.650 15.590 1.00 90.06 268 ARG A CA 1
ATOM 1970 C C . ARG A 1 268 ? -6.556 11.734 15.766 1.00 90.06 268 ARG A C 1
ATOM 1972 O O . ARG A 1 268 ? -6.731 10.794 15.008 1.00 90.06 268 ARG A O 1
ATOM 1979 N N . GLU A 1 269 ? -7.377 11.984 16.776 1.00 88.31 269 GLU A N 1
ATOM 1980 C CA . GLU A 1 269 ? -8.597 11.201 16.988 1.00 88.31 269 GLU A CA 1
ATOM 1981 C C . GLU A 1 269 ? -9.621 11.499 15.885 1.00 88.31 269 GLU A C 1
ATOM 1983 O O . GLU A 1 269 ? -9.904 12.663 15.583 1.00 88.31 269 GLU A O 1
ATOM 1988 N N . LEU A 1 270 ? -10.172 10.442 15.291 1.00 80.38 270 LEU A N 1
ATOM 1989 C CA . LEU A 1 270 ? -11.170 10.536 14.233 1.00 80.38 270 LEU A CA 1
ATOM 1990 C C . LEU A 1 270 ? -12.439 11.238 14.747 1.00 80.38 270 LEU A C 1
ATOM 1992 O O . LEU A 1 270 ? -12.893 10.993 15.862 1.00 80.38 270 LEU A O 1
ATOM 1996 N N . GLY A 1 271 ? -13.021 12.118 13.929 1.00 68.94 271 GLY A N 1
ATOM 1997 C CA . GLY A 1 271 ? -14.274 12.819 14.245 1.00 68.94 271 GLY A CA 1
ATOM 1998 C C . GLY A 1 271 ? -14.123 14.160 14.975 1.00 68.94 271 GLY A C 1
ATOM 1999 O O . GLY A 1 271 ? -15.090 14.916 15.032 1.00 68.94 271 GLY A O 1
ATOM 2000 N N . LYS A 1 272 ? -12.926 14.523 15.461 1.00 67.56 272 LYS A N 1
ATOM 2001 C CA . LYS A 1 272 ? -12.698 15.835 16.105 1.00 67.56 272 LYS A CA 1
ATOM 2002 C C . LYS A 1 272 ? -12.432 16.991 15.133 1.00 67.56 272 LYS A C 1
ATOM 2004 O O . LYS A 1 272 ? -12.584 18.140 15.530 1.00 67.56 272 LYS A O 1
ATOM 2009 N N . GLU A 1 273 ? -12.110 16.722 13.864 1.00 58.12 273 GLU A N 1
ATOM 2010 C CA . GLU A 1 273 ? -11.780 17.771 12.876 1.00 58.12 273 GLU A CA 1
ATOM 2011 C C . GLU A 1 273 ? -12.705 17.815 11.646 1.00 58.12 273 GLU A C 1
ATOM 2013 O O . GLU A 1 273 ? -12.253 18.115 10.548 1.00 58.12 273 GLU A O 1
ATOM 2018 N N . ARG A 1 274 ? -14.009 17.523 11.791 1.00 55.44 274 ARG A N 1
ATOM 2019 C CA . ARG A 1 274 ? -14.964 17.491 10.653 1.00 55.44 274 ARG A CA 1
ATOM 2020 C C . ARG A 1 274 ? -14.463 16.625 9.488 1.00 55.44 274 ARG A C 1
ATOM 2022 O O . ARG A 1 274 ? -14.488 17.025 8.326 1.00 55.44 274 ARG A O 1
ATOM 2029 N N . TRP A 1 275 ? -14.012 15.416 9.817 1.00 63.97 275 TRP A N 1
ATOM 2030 C CA . TRP A 1 275 ? -13.705 14.383 8.833 1.00 63.97 275 TRP A CA 1
ATOM 2031 C C . TRP A 1 275 ? -15.042 13.883 8.290 1.00 63.97 275 TRP A C 1
ATOM 2033 O O . TRP A 1 275 ? -15.582 12.884 8.757 1.00 63.97 275 TRP A O 1
ATOM 2043 N N . ASN A 1 276 ? -15.620 14.640 7.361 1.00 62.41 276 ASN A N 1
ATOM 2044 C CA . ASN A 1 276 ? -16.793 14.229 6.605 1.00 62.41 276 ASN A CA 1
ATOM 2045 C C . ASN A 1 276 ? -16.322 13.172 5.603 1.00 62.41 276 ASN A C 1
ATOM 2047 O O . ASN A 1 276 ? -16.164 13.472 4.423 1.00 62.41 276 ASN A O 1
ATOM 2051 N N . ALA A 1 277 ? -15.947 11.988 6.092 1.00 61.88 277 ALA A N 1
ATOM 2052 C CA . ALA A 1 277 ? -15.526 10.911 5.216 1.00 61.88 277 ALA A CA 1
ATOM 2053 C C . ALA A 1 277 ? -16.726 10.386 4.437 1.00 61.88 277 ALA A C 1
ATOM 2055 O O . ALA A 1 277 ? -17.832 10.287 4.968 1.00 61.88 277 ALA A O 1
ATOM 2056 N N . TYR A 1 278 ? -16.468 10.061 3.183 1.00 69.06 278 TYR A N 1
ATOM 2057 C CA . TYR A 1 278 ? -17.443 9.520 2.252 1.00 69.06 278 TYR A CA 1
ATOM 2058 C C . TYR A 1 278 ? -17.353 7.991 2.222 1.00 69.06 278 TYR A C 1
ATOM 2060 O O . TYR A 1 278 ? -18.361 7.333 1.990 1.00 69.06 278 TYR A O 1
ATOM 2068 N N . SER A 1 279 ? -16.182 7.432 2.540 1.00 87.31 279 SER A N 1
ATOM 2069 C CA . SER A 1 279 ? -15.949 5.992 2.611 1.00 87.31 279 SER A CA 1
ATOM 2070 C C . SER A 1 279 ? -14.950 5.634 3.718 1.00 87.31 279 SER A C 1
ATOM 2072 O O . SER A 1 279 ? -14.120 6.447 4.149 1.00 87.31 279 SER A O 1
ATOM 2074 N N . ALA A 1 280 ? -15.043 4.396 4.203 1.00 91.56 280 ALA A N 1
ATOM 2075 C CA . ALA A 1 280 ? -14.079 3.803 5.115 1.00 91.56 280 ALA A CA 1
ATOM 2076 C C . ALA A 1 280 ? -13.897 2.320 4.780 1.00 91.56 280 ALA A C 1
ATOM 2078 O O . ALA A 1 280 ? -14.836 1.528 4.845 1.00 91.56 280 ALA A O 1
ATOM 2079 N N . THR A 1 281 ? -12.663 1.946 4.462 1.00 93.88 281 THR A N 1
ATOM 2080 C CA . THR A 1 281 ? -12.292 0.588 4.070 1.00 93.88 281 THR A CA 1
ATOM 2081 C C . THR A 1 281 ? -11.323 0.015 5.089 1.00 93.88 281 THR A C 1
ATOM 2083 O O . THR A 1 281 ? -10.190 0.478 5.214 1.00 93.88 281 THR A O 1
ATOM 2086 N N . ALA A 1 282 ? -11.750 -1.003 5.829 1.00 95.06 282 ALA A N 1
ATOM 2087 C CA . ALA A 1 282 ? -10.874 -1.770 6.701 1.00 95.06 282 ALA A CA 1
ATOM 2088 C C . ALA A 1 282 ? -10.041 -2.761 5.882 1.00 95.06 282 ALA A C 1
ATOM 2090 O O . ALA A 1 282 ? -10.586 -3.508 5.067 1.00 95.06 282 ALA A O 1
ATOM 2091 N N . LEU A 1 283 ? -8.734 -2.810 6.145 1.00 95.50 283 LEU A N 1
ATOM 2092 C CA . LEU A 1 283 ? -7.875 -3.892 5.674 1.00 95.50 283 LEU A CA 1
ATOM 2093 C C . LEU A 1 283 ? -7.779 -4.952 6.774 1.00 95.50 283 LEU A C 1
ATOM 2095 O O . LEU A 1 283 ? -7.323 -4.664 7.882 1.00 95.50 283 LEU A O 1
ATOM 2099 N N . LEU A 1 284 ? -8.219 -6.170 6.468 1.00 93.88 284 LEU A N 1
ATOM 2100 C CA . LEU A 1 284 ? -8.243 -7.284 7.413 1.00 93.88 284 LEU A CA 1
ATOM 2101 C C . LEU A 1 284 ? -6.995 -8.163 7.302 1.00 93.88 284 LEU A C 1
ATOM 2103 O O . LEU A 1 284 ? -6.387 -8.268 6.234 1.00 93.88 284 LEU A O 1
ATOM 2107 N N . THR A 1 285 ? -6.651 -8.866 8.384 1.00 92.06 285 THR A N 1
ATOM 2108 C CA . THR A 1 285 ? -5.719 -9.999 8.280 1.00 92.06 285 THR A CA 1
ATOM 2109 C C . THR A 1 285 ? -6.370 -11.149 7.492 1.00 92.06 285 THR A C 1
ATOM 2111 O O . THR A 1 285 ? -7.604 -11.239 7.439 1.00 92.06 285 THR A O 1
ATOM 2114 N N . PRO A 1 286 ? -5.585 -12.068 6.900 1.00 89.69 286 PRO A N 1
ATOM 2115 C CA . PRO A 1 286 ? -6.129 -13.254 6.242 1.00 89.69 286 PRO A CA 1
ATOM 2116 C C . PRO A 1 286 ? -7.054 -14.075 7.150 1.00 89.69 286 PRO A C 1
ATOM 2118 O O . PRO A 1 286 ? -8.099 -14.540 6.701 1.00 89.69 286 PRO A O 1
ATOM 2121 N N . GLU A 1 287 ? -6.725 -14.202 8.437 1.00 89.81 287 GLU A N 1
ATOM 2122 C CA . GLU A 1 287 ? -7.534 -14.927 9.423 1.00 89.81 287 GLU A CA 1
ATOM 2123 C C . GLU A 1 287 ? -8.877 -14.231 9.672 1.00 89.81 287 GLU A C 1
ATOM 2125 O O . GLU A 1 287 ? -9.920 -14.883 9.712 1.00 89.81 287 GLU A O 1
ATOM 2130 N N . GLN A 1 288 ? -8.872 -12.900 9.796 1.00 90.50 288 GLN A N 1
ATOM 2131 C CA . GLN A 1 288 ? -10.092 -12.106 9.957 1.00 90.50 288 GLN A CA 1
ATOM 2132 C C . GLN A 1 288 ? -10.990 -12.187 8.718 1.00 90.50 288 GLN A C 1
ATOM 2134 O O . GLN A 1 288 ? -12.205 -12.332 8.849 1.00 90.50 288 GLN A O 1
ATOM 2139 N N . ALA A 1 289 ? -10.403 -12.130 7.520 1.00 87.31 289 ALA A N 1
ATOM 2140 C CA . ALA A 1 289 ? -11.140 -12.281 6.269 1.00 87.31 289 ALA A CA 1
ATOM 2141 C C . ALA A 1 289 ? -11.736 -13.695 6.127 1.00 87.31 289 ALA A C 1
ATOM 2143 O O . ALA A 1 289 ? -12.899 -13.838 5.747 1.00 87.31 289 ALA A O 1
ATOM 2144 N N . ALA A 1 290 ? -10.979 -14.735 6.495 1.00 86.31 290 ALA A N 1
ATOM 2145 C CA . ALA A 1 290 ? -11.433 -16.126 6.465 1.00 86.31 290 ALA A CA 1
ATOM 2146 C C . ALA A 1 290 ? -12.555 -16.417 7.477 1.00 86.31 290 ALA A C 1
ATOM 2148 O O . ALA A 1 290 ? -13.409 -17.262 7.217 1.00 86.31 290 ALA A O 1
ATOM 2149 N N . ALA A 1 291 ? -12.590 -15.704 8.607 1.00 86.06 291 ALA A N 1
ATOM 2150 C CA . ALA A 1 291 ? -13.643 -15.840 9.613 1.00 86.06 291 ALA A CA 1
ATOM 2151 C C . ALA A 1 291 ? -15.014 -15.305 9.148 1.00 86.06 291 ALA A C 1
ATOM 2153 O O . ALA A 1 291 ? -16.038 -15.675 9.722 1.00 86.06 291 ALA A O 1
ATOM 2154 N N . ASN A 1 292 ? -15.060 -14.465 8.106 1.00 71.75 292 ASN A N 1
ATOM 2155 C CA . ASN A 1 292 ? -16.306 -13.976 7.513 1.00 71.75 292 ASN A CA 1
ATOM 2156 C C . ASN A 1 292 ? -16.249 -13.984 5.969 1.00 71.75 292 ASN A C 1
ATOM 2158 O O . ASN A 1 292 ? -16.172 -12.927 5.333 1.00 71.75 292 ASN A O 1
ATOM 2162 N N . PRO A 1 293 ? -16.322 -15.175 5.344 1.00 61.50 293 PRO A N 1
ATOM 2163 C CA . PRO A 1 293 ? -16.128 -15.339 3.903 1.00 61.50 293 PRO A CA 1
ATOM 2164 C C . PRO A 1 293 ? -17.313 -14.836 3.064 1.00 61.50 293 PRO A C 1
ATOM 2166 O O . PRO A 1 293 ? -17.195 -14.729 1.850 1.00 61.50 293 PRO A O 1
ATOM 2169 N N . LYS A 1 294 ? -18.461 -14.541 3.694 1.00 52.56 294 LYS A N 1
ATOM 2170 C CA . LYS A 1 294 ? -19.674 -14.042 3.023 1.00 52.56 294 LYS A CA 1
ATOM 2171 C C . LYS A 1 294 ? -19.691 -12.526 2.838 1.00 52.56 294 LYS A C 1
ATOM 2173 O O . LYS A 1 294 ? -20.536 -12.023 2.108 1.00 52.56 294 LYS A O 1
ATOM 2178 N N . ALA A 1 295 ? -18.812 -11.799 3.525 1.00 60.97 295 ALA A N 1
ATOM 2179 C CA . ALA A 1 295 ? -18.641 -10.379 3.276 1.00 60.97 295 ALA A CA 1
ATOM 2180 C C . ALA A 1 295 ? -17.819 -10.230 1.993 1.00 60.97 295 ALA A C 1
ATOM 2182 O O . ALA A 1 295 ? -16.628 -10.554 1.993 1.00 60.97 295 ALA A O 1
ATOM 2183 N N . GLU A 1 296 ? -18.471 -9.807 0.909 1.00 61.09 296 GLU A N 1
ATOM 2184 C CA . GLU A 1 296 ? -17.800 -9.626 -0.374 1.00 61.09 296 GLU A CA 1
ATOM 2185 C C . GLU A 1 296 ? -16.665 -8.593 -0.256 1.00 61.09 296 GLU A C 1
ATOM 2187 O O . GLU A 1 296 ? -16.773 -7.632 0.520 1.00 61.09 296 GLU A O 1
ATOM 2192 N N . PRO A 1 297 ? -15.548 -8.795 -0.979 1.00 62.38 297 PRO A N 1
ATOM 2193 C CA . PRO A 1 297 ? -14.539 -7.761 -1.150 1.00 62.38 297 PRO A CA 1
ATOM 2194 C C . PRO A 1 297 ? -15.184 -6.473 -1.664 1.00 62.38 297 PRO A C 1
ATOM 2196 O O . PRO A 1 297 ? -16.057 -6.517 -2.525 1.00 62.38 297 PRO A O 1
ATOM 2199 N N . VAL A 1 298 ? -14.731 -5.323 -1.163 1.00 63.25 298 VAL A N 1
ATOM 2200 C CA . VAL A 1 298 ? -15.248 -4.012 -1.614 1.00 63.25 298 VAL A CA 1
ATOM 2201 C C . VAL A 1 298 ? -14.917 -3.760 -3.079 1.00 63.25 298 VAL A C 1
ATOM 2203 O O . VAL A 1 298 ? -15.678 -3.116 -3.792 1.00 63.25 298 VAL A O 1
ATOM 2206 N N . PHE A 1 299 ? -13.774 -4.280 -3.520 1.00 64.31 299 PHE A N 1
ATOM 2207 C CA . PHE A 1 299 ? -13.238 -4.040 -4.847 1.00 64.31 299 PHE A CA 1
ATOM 2208 C C . PHE A 1 299 ? -13.195 -5.350 -5.619 1.00 64.31 299 PHE A C 1
ATOM 2210 O O . PHE A 1 299 ? -12.750 -6.380 -5.099 1.00 64.31 299 PHE A O 1
ATOM 2217 N N . ALA A 1 300 ? -13.636 -5.300 -6.875 1.00 57.47 300 ALA A N 1
ATOM 2218 C CA . ALA A 1 300 ? -13.351 -6.372 -7.810 1.00 57.47 300 ALA A CA 1
ATOM 2219 C C . ALA A 1 300 ? -11.822 -6.504 -7.953 1.00 57.47 300 ALA A C 1
ATOM 2221 O O . ALA A 1 300 ? -11.124 -5.485 -7.955 1.00 57.47 300 ALA A O 1
ATOM 2222 N N . PRO A 1 301 ? -11.280 -7.727 -8.078 1.00 59.97 301 PRO A N 1
ATOM 2223 C CA . PRO A 1 301 ? -9.898 -7.895 -8.499 1.00 59.97 301 PRO A CA 1
ATOM 2224 C C . PRO A 1 301 ? -9.674 -7.119 -9.798 1.00 59.97 301 PRO A C 1
ATOM 2226 O O . PRO A 1 301 ? -10.528 -7.154 -10.689 1.00 59.97 301 PRO A O 1
ATOM 2229 N N . LEU A 1 302 ? -8.536 -6.432 -9.910 1.00 61.69 302 LEU A N 1
ATOM 2230 C CA . LEU A 1 302 ? -8.156 -5.826 -11.181 1.00 61.69 302 LEU A CA 1
ATOM 2231 C C . LEU A 1 302 ? -8.094 -6.932 -12.251 1.00 61.69 302 LEU A C 1
ATOM 2233 O O . LEU A 1 302 ? -7.724 -8.072 -11.936 1.00 61.69 302 LEU A O 1
ATOM 2237 N N . PRO A 1 303 ? -8.515 -6.641 -13.494 1.00 55.12 303 PRO A N 1
ATOM 2238 C CA . PRO A 1 303 ? -8.502 -7.634 -14.556 1.00 55.12 303 PRO A CA 1
ATOM 2239 C C . PRO A 1 303 ? -7.079 -8.179 -14.742 1.00 55.12 303 PRO A C 1
ATOM 2241 O O . PRO A 1 303 ? -6.112 -7.438 -14.556 1.00 55.12 303 PRO A O 1
ATOM 2244 N N . PRO A 1 304 ? -6.923 -9.464 -15.112 1.00 50.25 304 PRO A N 1
ATOM 2245 C CA . PRO A 1 304 ? -5.603 -10.017 -15.366 1.00 50.25 304 PRO A CA 1
ATOM 2246 C C . PRO A 1 304 ? -4.888 -9.191 -16.447 1.00 50.25 304 PRO A C 1
ATOM 2248 O O . PRO A 1 304 ? -5.548 -8.705 -17.375 1.00 50.25 304 PRO A O 1
ATOM 2251 N N . PRO A 1 305 ? -3.553 -9.044 -16.364 1.00 47.62 305 PRO A N 1
ATOM 2252 C CA . PRO A 1 305 ? -2.796 -8.315 -17.371 1.00 47.62 305 PRO A CA 1
ATOM 2253 C C . PRO A 1 305 ? -3.077 -8.901 -18.758 1.00 47.62 305 PRO A C 1
ATOM 2255 O O . PRO A 1 305 ? -3.170 -10.120 -18.929 1.00 47.62 305 PRO A O 1
ATOM 2258 N N . SER A 1 306 ? -3.234 -8.029 -19.757 1.00 45.78 306 SER A N 1
ATOM 2259 C CA . SER A 1 306 ? -3.496 -8.466 -21.130 1.00 45.78 306 SER A CA 1
ATOM 2260 C C . SER A 1 306 ? -2.389 -9.425 -21.599 1.00 45.78 306 SER A C 1
ATOM 2262 O O . SER A 1 306 ? -1.213 -9.072 -21.495 1.00 45.78 306 SER A O 1
ATOM 2264 N N . PRO A 1 307 ? -2.721 -10.595 -22.182 1.00 42.97 307 PRO A N 1
ATOM 2265 C CA . PRO A 1 307 ? -1.751 -11.646 -22.520 1.00 42.97 307 PRO A CA 1
ATOM 2266 C C . PRO A 1 307 ? -0.726 -11.263 -23.608 1.00 42.97 307 PRO A C 1
ATOM 2268 O O . PRO A 1 307 ? 0.114 -12.079 -23.968 1.00 42.97 307 PRO A O 1
ATOM 2271 N N . ASN A 1 308 ? -0.787 -10.037 -24.135 1.00 40.06 308 ASN A N 1
ATOM 2272 C CA . ASN A 1 308 ? 0.015 -9.547 -25.257 1.00 40.06 308 ASN A CA 1
ATOM 2273 C C . ASN A 1 308 ? 0.959 -8.390 -24.900 1.00 40.06 308 ASN A C 1
ATOM 2275 O O . ASN A 1 308 ? 1.442 -7.717 -25.809 1.00 40.06 308 ASN A O 1
ATOM 2279 N N . ILE A 1 309 ? 1.244 -8.132 -23.622 1.00 41.22 309 ILE A N 1
ATOM 2280 C CA . ILE A 1 309 ? 2.371 -7.253 -23.287 1.00 41.22 309 ILE A CA 1
ATOM 2281 C C . ILE A 1 309 ? 3.630 -8.119 -23.363 1.00 41.22 309 ILE A C 1
ATOM 2283 O O . ILE A 1 309 ? 3.804 -8.985 -22.503 1.00 41.22 309 ILE A O 1
ATOM 2287 N N . PRO A 1 310 ? 4.486 -7.968 -24.394 1.00 34.72 310 PRO A N 1
ATOM 2288 C CA . PRO A 1 310 ? 5.717 -8.732 -24.455 1.00 34.72 310 PRO A CA 1
ATOM 2289 C C . PRO A 1 310 ? 6.511 -8.463 -23.180 1.00 34.72 310 PRO A C 1
ATOM 2291 O O . PRO A 1 310 ? 6.818 -7.315 -22.856 1.00 34.72 310 PRO A O 1
ATOM 2294 N N . HIS A 1 311 ? 6.861 -9.537 -22.475 1.00 37.84 311 HIS A N 1
ATOM 2295 C CA . HIS A 1 311 ? 7.886 -9.540 -21.440 1.00 37.84 311 HIS A CA 1
ATOM 2296 C C . HIS A 1 311 ? 9.260 -9.311 -22.091 1.00 37.84 311 HIS A C 1
ATOM 2298 O O . HIS A 1 311 ? 10.144 -10.156 -22.008 1.00 37.84 311 HIS A O 1
ATOM 2304 N N . ASN A 1 312 ? 9.437 -8.199 -22.803 1.00 30.59 312 ASN A N 1
ATOM 2305 C CA . ASN A 1 312 ? 10.760 -7.736 -2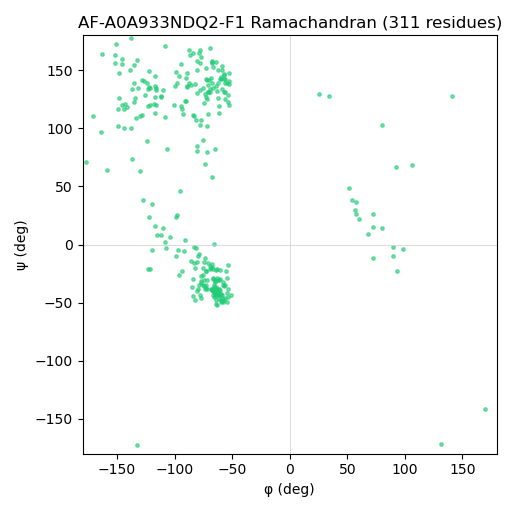3.184 1.00 30.59 312 ASN A CA 1
ATOM 2306 C C . ASN A 1 312 ? 11.333 -7.020 -21.962 1.00 30.59 312 ASN A C 1
ATOM 2308 O O . ASN A 1 312 ? 11.180 -5.808 -21.808 1.00 30.59 312 ASN A O 1
ATOM 2312 N N . PHE A 1 313 ? 11.917 -7.824 -21.077 1.00 37.56 313 PHE A N 1
ATOM 2313 C CA . PHE A 1 313 ? 12.854 -7.389 -20.051 1.00 37.56 313 PHE A CA 1
ATOM 2314 C C . PHE A 1 313 ? 14.276 -7.642 -20.546 1.00 37.56 313 PHE A C 1
ATOM 2316 O O . PHE A 1 313 ? 14.518 -8.750 -21.077 1.00 37.56 313 PHE A O 1
#

pLDDT: mean 73.85, std 24.04, range [30.44, 98.44]

Solvent-accessible surface area (backbone atoms only — not comparable to full-atom values): 18655 Å² total; per-residue (Å²): 144,84,87,87,79,88,84,88,87,84,89,85,90,79,86,85,85,87,82,83,89,80,89,81,84,84,85,84,79,90,80,83,88,82,91,74,86,85,81,86,77,88,74,84,86,73,83,91,76,80,88,73,55,74,67,58,61,52,52,63,49,63,77,71,52,58,80,72,54,53,58,59,54,67,67,67,75,77,80,86,68,94,71,66,72,49,42,95,90,30,31,62,40,59,60,66,64,36,56,20,35,27,67,60,53,79,35,26,36,32,44,50,13,29,51,53,26,40,47,61,67,15,78,41,67,49,45,101,66,22,48,24,51,36,61,49,79,60,97,66,27,34,46,37,27,27,62,69,65,56,68,50,75,45,39,55,66,48,40,54,48,29,54,61,66,62,35,59,41,73,74,30,72,67,64,36,52,52,48,28,48,52,50,28,49,33,17,50,44,32,26,72,68,33,54,96,82,42,54,94,87,69,40,47,60,70,54,18,39,49,60,48,34,73,56,57,57,84,67,45,34,38,40,54,48,30,41,20,80,35,28,34,74,48,60,69,91,51,41,19,63,31,59,16,23,39,36,27,47,94,82,53,37,26,27,27,18,12,32,27,29,42,62,69,40,40,83,40,64,62,71,78,76,76,66,70,58,76,48,26,35,35,53,47,45,73,69,60,36,64,76,44,72,84,64,66,43,70,43,77,77,77,76,78,72,69,94,77,68,78,87,82,120

Radius of gyration: 27.37 Å; Cα contacts (8 Å, |Δi|>4): 477; chains: 1; bounding box: 78×64×88 Å

Secondary structure (DSSP, 8-state):
------------------------------------PPP--------------HHHHHHHHHTTS-HHHHHHHHHHSSSS---PPPPTT-PPP-HHHHTTEEE-STT-HHHHHHHHHHHHH--SSSSTTSSSSEEEE-SSEEEEE-TTS-EEEEEHHHHHHHHHHT-EEES-HHHHHHHHHHHHHHHHHHHHHTSTTPPTT---HHHHHHHTSS---TTHHHHHTT-GGGEEE--GGGGGG-S-EEEE-SS-EEEEETTEEEETTEEEETTTT----SEEEEEPPHHHHHH-TTS--SSPPPPPPPTTS----

=== Feature glossary ===
Key to the feature types in this record:

pLDDT. pLDDT is the predicted lDDT-Cα score: AlphaFold's confidence that the local environment of each residue (all inter-atomic distances within 15 Å) is correctly placed. It is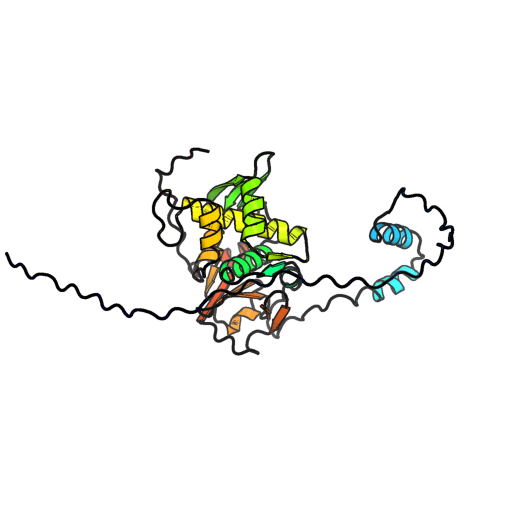 a per-residue number between 0 and 100, with higher meaning more reliable.

Radius of gyration, Cα contacts, bounding box. The geometric summary reports three shape descriptors. Rg (radius of gyration) measures how spread out the Cα atoms are about their centre of mass; compact globular proteins have small Rg, elongated or unfolded ones large. Cα contacts (<8 Å, |i−j|>4) count long-range residue pairs in spatial proximity — high for tightly packed folds, near zero for rods or random coil. The bounding-box extents give the protein's footprint along x, y, z in Å.

Backbone torsions (φ/ψ). Backbone dihedral angles. Every residue except chain termini has a φ (preceding-C → N → Cα → C) and a ψ (N → Cα → C → next-N). They are reported in degrees following the IUPAC sign convention. Secondary structure is essentially a statement about which (φ, ψ) basin each residue occupies.

Contact-map, Ramachandran, and PAE plots. Plot images: a contact map (which residues are close in 3D, as an N×N binary image), a Ramachandran scatter (backbone torsion angles, revealing secondary-structure composition at a glance), and — for AlphaFold structures — a PAE heatmap (pairwise prediction confidence).

Predicted aligned error. Predicted Aligned Error (PAE) is an AlphaFold confidence matrix: entry (i, j) is the expected error in the position of residue j, in ångströms, when the prediction is superimposed on the true structure at residue i. Low PAE within a block of residues means that block is internally rigid and well-predicted; high PAE between two blocks means their relative placement is uncertain even if each block individually is confident.

Secondary structure (3-state, P-SEA). Three-state secondary structure (P-SEA) collapses the eight DSSP classes into helix (a), strand (b), and coil (c). P-SEA assigns these from Cα geometry alone — distances and angles — without requiring backbone oxygens, so it works on any Cα trace.

Solvent-accessible surface area. Solvent-accessible surface area (SASA) is the area in Å² traced out by the centre of a 1.4 Å probe sphere (a water molecule) rolled over the protein's van der Waals surface (Shrake–Rupley / Lee–Richards construction). Buried residues have near-zero SASA; fully exposed residues can exceed 200 Å². The total SASA scales roughly with the number of surface residues.

Foldseek 3Di. The Foldseek 3Di string encodes local tertiary geometry as a 20-letter alphabet — one character per residue — derived from the relative positions of nearby Cα atoms. Unlike the amino-acid sequence, 3Di is a direct function of the 3D structure, so two proteins with the same fold have similar 3Di strings even at low sequence identity.

B-factor. For experimental (PDB) structures, the B-factor (temperature factor) quantifies the positional spread of each atom in the crystal — a combination of thermal vibration and static disorder — in units of Å². High B-factors mark flexible loops or poorly resolved regions; low B-factors mark the rigid, well-ordered core.

mmCIF coordinates. The mmCIF block holds the 3D Cartesian coordinates of each backbone atom (N, Cα, C, O) in ångströms. mmCIF is the PDB's canonical archive format — a tagged-loop text representation of the atomic model.

InterPro / GO / CATH / organism. Functional annotations link the protein to curated databases. InterPro entries identify conserved domains and families by matching the sequence against member-database signatures (Pfam, PROSITE, CDD, …). Gene Ontology (GO) terms describe molecular function, biological process, and cellular component in a controlled vocabulary. CATH places the structure in a hierarchical fold classification (Class/Architecture/Topology/Homologous-superfamily). The organism is the source species.

Rendered structure images. Structure images are PyMOL renders from six orthogonal camera directions. Cartoon representation draws helices as coils and strands as arrows; sticks shows the backbone as bonds; surface shows the solvent-excluded envelope. Rainbow coloring maps sequence position to hue (blue→red, N→C); chain coloring assigns a distinct color per polypeptide.

Sequence. This is the polypeptide sequence — one letter per residue, N-terminus first. Length ranges from a few dozen residues for small domains to over a thousand for large multi-domain proteins.

Secondary structure (8-state, DSSP). The SS8 string is DSSP's per-residue secondary-structure call. α-helix (H) means an i→i+4 H-bond ladder; β-strand (E) means the residue participates in a β-sheet; 3₁₀ (G) and π (I) are tighter and wider helices; T/S are turns/bends; '-' is loop.

Nearest PDB structures. Structural nearest neighbors (via Foldseek easy-search vs the PDB). Reported per hit: target PDB id, E-value, and alignment TM-score. A TM-score above ~0.5 is the conventional threshold for 'same fold'.